Protein AF-A0A520HP51-F1 (afdb_monomer)

Nearest PDB structures (foldseek):
  4txp-assembly3_C  TM=4.879E-01  e=3.376E+00  Homo sapiens

Solvent-accessible surface area (backbone atoms only — not comparable to full-atom values): 11700 Å² total; per-residue (Å²): 136,87,72,90,61,75,50,73,64,55,69,74,71,49,78,86,46,51,41,99,81,26,24,71,55,55,80,93,72,64,74,93,50,68,69,61,53,53,50,51,44,54,58,24,48,78,74,31,39,58,51,26,48,49,52,47,51,49,51,40,68,78,36,57,85,38,78,90,37,44,70,58,47,52,51,46,63,63,48,44,59,59,27,33,60,74,51,73,49,56,70,67,61,50,51,44,54,37,32,44,50,53,31,50,52,44,43,50,50,42,60,76,68,63,67,71,40,86,87,40,52,76,40,79,51,41,53,36,60,83,72,44,75,25,32,32,26,38,53,89,85,26,36,34,32,41,70,66,95,60,92,64,79,56,54,76,50,72,49,78,46,65,78,74,89,76,67,59,38,96,45,59,64,58,46,49,53,52,58,71,68,36,66,80,44,80,46,75,42,39,40,33,52,71,80,79,78,88,123

Structure (mmCIF, N/CA/C/O backbone):
data_AF-A0A520HP51-F1
#
_entry.id   AF-A0A520HP51-F1
#
loop_
_atom_site.group_PDB
_atom_site.id
_atom_site.type_symbol
_atom_site.label_atom_id
_atom_site.label_alt_id
_atom_site.label_comp_id
_atom_site.label_asym_id
_atom_site.label_entity_id
_atom_site.label_seq_id
_atom_site.pdbx_PDB_ins_code
_atom_site.Cartn_x
_atom_site.Cartn_y
_atom_site.Cartn_z
_atom_site.occupancy
_atom_site.B_iso_or_equiv
_atom_site.auth_seq_id
_atom_site.auth_comp_id
_atom_site.auth_asym_id
_atom_site.auth_atom_id
_atom_site.pdbx_PDB_model_num
ATOM 1 N N . ALA A 1 1 ? -12.422 -3.260 -5.484 1.00 23.92 1 ALA A N 1
ATOM 2 C CA . ALA A 1 1 ? -11.404 -3.235 -6.555 1.00 23.92 1 ALA A CA 1
ATOM 3 C C . ALA A 1 1 ? -10.258 -2.311 -6.143 1.00 23.92 1 ALA A C 1
ATOM 5 O O . ALA A 1 1 ? -10.281 -1.126 -6.456 1.00 23.92 1 ALA A O 1
ATOM 6 N N . VAL A 1 2 ? -9.286 -2.825 -5.384 1.00 20.34 2 VAL A N 1
ATOM 7 C CA . VAL A 1 2 ? -8.068 -2.075 -5.042 1.00 20.34 2 VAL A CA 1
ATOM 8 C C . VAL A 1 2 ? -7.055 -2.378 -6.135 1.00 20.34 2 VAL A C 1
ATOM 10 O O . VAL A 1 2 ? -6.401 -3.412 -6.147 1.00 20.34 2 VAL A O 1
ATOM 13 N N . SER A 1 3 ? -7.020 -1.511 -7.139 1.00 23.67 3 SER A N 1
ATOM 14 C CA . SER A 1 3 ? -5.991 -1.547 -8.166 1.00 23.67 3 SER A CA 1
ATOM 15 C C . SER A 1 3 ? -4.737 -0.937 -7.550 1.00 23.67 3 SER A C 1
ATOM 17 O O . SER A 1 3 ? -4.740 0.256 -7.242 1.00 23.67 3 SER A O 1
ATOM 19 N N . CYS A 1 4 ? -3.675 -1.729 -7.384 1.00 25.75 4 CYS A N 1
ATOM 20 C CA . CYS A 1 4 ? -2.329 -1.230 -7.104 1.00 25.75 4 CYS A CA 1
ATOM 21 C C . CYS A 1 4 ? -1.783 -0.518 -8.357 1.00 25.75 4 CYS A C 1
ATOM 23 O O . CYS A 1 4 ? -0.815 -0.921 -8.992 1.00 25.75 4 CYS A O 1
ATOM 25 N N . LYS A 1 5 ? -2.470 0.551 -8.765 1.00 29.39 5 LYS A N 1
ATOM 26 C CA . LYS A 1 5 ? -1.980 1.548 -9.701 1.00 29.39 5 LYS A CA 1
ATOM 27 C C . LYS A 1 5 ? -1.163 2.516 -8.869 1.00 29.39 5 LYS A C 1
ATOM 29 O O . LYS A 1 5 ? -1.687 3.526 -8.401 1.00 29.39 5 LYS A O 1
ATOM 34 N N . LYS A 1 6 ? 0.143 2.267 -8.764 1.00 39.00 6 LYS A N 1
ATOM 35 C CA . LYS A 1 6 ? 1.070 3.403 -8.801 1.00 39.00 6 LYS A CA 1
ATOM 36 C C . LYS A 1 6 ? 0.638 4.191 -10.040 1.00 39.00 6 LYS A C 1
ATOM 38 O O . LYS A 1 6 ? 0.596 3.625 -11.133 1.00 39.00 6 LYS A O 1
ATOM 43 N N . SER A 1 7 ? 0.083 5.386 -9.841 1.00 41.66 7 SER A N 1
ATOM 44 C CA . SER A 1 7 ? -0.637 6.114 -10.888 1.00 41.66 7 SER A CA 1
ATOM 45 C C . SER A 1 7 ? 0.228 6.134 -12.146 1.00 41.66 7 SER A C 1
ATOM 47 O O . SER A 1 7 ? 1.398 6.485 -12.063 1.00 41.66 7 SER A O 1
ATOM 49 N N . ARG A 1 8 ? -0.311 5.759 -13.314 1.00 47.72 8 ARG A N 1
ATOM 50 C CA . ARG A 1 8 ? 0.432 5.747 -14.594 1.00 47.72 8 ARG A CA 1
ATOM 51 C C . ARG A 1 8 ? 1.182 7.069 -14.843 1.00 47.72 8 ARG A C 1
ATOM 53 O O . ARG A 1 8 ? 2.219 7.072 -15.488 1.00 47.72 8 ARG A O 1
ATOM 60 N N . ARG A 1 9 ? 0.682 8.178 -14.278 1.00 44.78 9 ARG A N 1
ATOM 61 C CA . ARG A 1 9 ? 1.337 9.496 -14.266 1.00 44.78 9 ARG A CA 1
ATOM 62 C C . ARG A 1 9 ? 2.649 9.540 -13.478 1.00 44.78 9 ARG A C 1
ATOM 64 O O . ARG A 1 9 ? 3.575 10.205 -13.915 1.00 44.78 9 ARG A O 1
ATOM 71 N N . ASP A 1 10 ? 2.754 8.839 -12.357 1.00 53.84 10 ASP A N 1
ATOM 72 C CA . ASP A 1 10 ? 3.952 8.868 -11.512 1.00 53.84 10 ASP A CA 1
ATOM 73 C C . ASP A 1 10 ? 5.099 8.069 -12.145 1.00 53.84 10 ASP A C 1
ATOM 75 O O . ASP A 1 10 ? 6.248 8.473 -12.034 1.00 53.84 10 ASP A O 1
ATOM 79 N N . PHE A 1 11 ? 4.804 7.003 -12.900 1.00 57.91 11 PHE A N 1
ATOM 80 C CA . PHE A 1 11 ? 5.809 6.307 -13.722 1.00 57.91 11 PHE A CA 1
ATOM 81 C C . PHE A 1 11 ? 6.334 7.176 -14.880 1.00 57.91 11 PHE A C 1
ATOM 83 O O . PHE A 1 11 ? 7.508 7.105 -15.239 1.00 57.91 11 PHE A O 1
ATOM 90 N N . ILE A 1 12 ? 5.470 8.018 -15.455 1.00 60.84 12 ILE A N 1
ATOM 91 C CA . ILE A 1 12 ? 5.825 8.900 -16.576 1.00 60.84 12 ILE A CA 1
ATOM 92 C C . ILE A 1 12 ? 6.662 10.100 -16.111 1.00 60.84 12 ILE A C 1
ATOM 94 O O . ILE A 1 12 ? 7.536 10.537 -16.849 1.00 60.84 12 ILE A O 1
ATOM 98 N N . CYS A 1 13 ? 6.410 10.630 -14.911 1.00 61.19 13 CYS A N 1
ATOM 99 C CA . CYS A 1 13 ? 7.046 11.863 -14.430 1.00 61.19 13 CYS A CA 1
ATOM 100 C C . CYS A 1 13 ? 8.179 11.651 -13.411 1.00 61.19 13 CYS A C 1
ATOM 102 O O . CYS A 1 13 ? 8.823 12.625 -13.040 1.00 61.19 13 CYS A O 1
ATOM 104 N N . ASN A 1 14 ? 8.401 10.432 -12.909 1.00 72.12 14 ASN A N 1
ATOM 105 C CA . ASN A 1 14 ? 9.493 10.148 -11.974 1.00 72.12 14 ASN A CA 1
ATOM 106 C C . ASN A 1 14 ? 10.757 9.744 -12.731 1.00 72.12 14 ASN A C 1
ATOM 108 O O . ASN A 1 14 ? 10.763 8.671 -13.330 1.00 72.12 14 ASN A O 1
ATOM 112 N N . ASP A 1 15 ? 11.814 10.548 -12.673 1.00 78.62 15 ASP A N 1
ATOM 113 C CA . ASP A 1 15 ? 13.093 10.228 -13.320 1.00 78.62 15 ASP A CA 1
ATOM 114 C C . ASP A 1 15 ? 14.029 9.389 -12.433 1.00 78.62 15 ASP A C 1
ATOM 116 O O . ASP A 1 15 ? 14.999 8.815 -12.918 1.00 78.62 15 ASP A O 1
ATOM 120 N N . ASP A 1 16 ? 13.679 9.174 -11.165 1.00 83.50 16 ASP A N 1
ATOM 121 C CA . ASP A 1 16 ? 14.426 8.287 -10.271 1.00 83.50 16 ASP A CA 1
ATOM 122 C C . ASP A 1 16 ? 13.916 6.844 -10.400 1.00 83.50 16 ASP A C 1
ATOM 124 O O . ASP A 1 16 ? 13.279 6.296 -9.493 1.00 83.50 16 ASP A O 1
ATOM 128 N N . LEU A 1 17 ? 14.122 6.258 -11.582 1.00 86.19 17 LEU A N 1
ATOM 129 C CA . LEU A 1 17 ? 13.722 4.882 -11.913 1.00 86.19 17 LEU A CA 1
ATOM 130 C C . LEU A 1 17 ? 14.904 3.931 -12.091 1.00 86.19 17 LEU A C 1
ATOM 132 O O . LEU A 1 17 ? 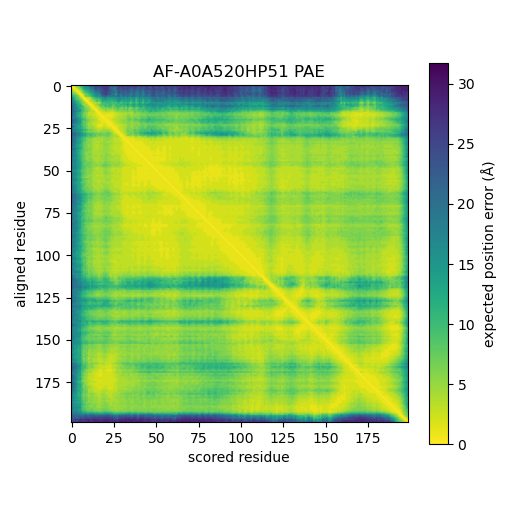14.707 2.720 -11.996 1.00 86.19 17 LEU A O 1
ATOM 136 N N . LEU A 1 18 ? 16.109 4.460 -12.311 1.00 89.44 18 LEU A N 1
ATOM 137 C CA . LEU A 1 18 ? 17.338 3.685 -12.458 1.00 89.44 18 LEU A CA 1
ATOM 138 C C . LEU A 1 18 ? 18.322 4.006 -11.328 1.00 89.44 18 LEU A C 1
ATOM 140 O O . LEU A 1 18 ? 18.399 5.142 -10.866 1.00 89.44 18 LEU A O 1
ATOM 144 N N . ASN A 1 19 ? 19.053 2.994 -10.874 1.00 88.75 19 ASN A N 1
ATOM 145 C CA . ASN A 1 19 ? 20.160 3.131 -9.938 1.00 88.75 19 ASN A CA 1
ATOM 146 C C . ASN A 1 19 ? 21.455 3.521 -10.674 1.00 88.75 19 ASN A C 1
ATOM 148 O O . ASN A 1 19 ? 21.499 3.576 -11.903 1.00 88.75 19 ASN A O 1
ATOM 152 N N . GLU A 1 20 ? 22.534 3.747 -9.924 1.00 87.44 20 GLU A N 1
ATOM 153 C CA . GLU A 1 20 ? 23.837 4.156 -10.475 1.00 87.44 20 GLU A CA 1
ATOM 154 C C . GLU A 1 20 ? 24.434 3.152 -11.477 1.00 87.44 20 GLU A C 1
ATOM 156 O O . GLU A 1 20 ? 25.218 3.530 -12.342 1.00 87.44 20 GLU A O 1
ATOM 161 N N . SER A 1 21 ? 24.054 1.873 -11.392 1.00 88.81 21 SER A N 1
ATOM 162 C CA . SER A 1 21 ? 24.475 0.822 -12.331 1.00 88.81 21 SER A CA 1
ATOM 163 C C . SER A 1 21 ? 23.561 0.708 -13.562 1.00 88.81 21 SER A C 1
ATOM 165 O O . SER A 1 21 ? 23.706 -0.225 -14.349 1.00 88.81 21 SER A O 1
ATOM 167 N N . GLY A 1 22 ? 22.589 1.612 -13.718 1.00 88.44 22 GLY A N 1
ATOM 168 C CA . GLY A 1 22 ? 21.598 1.592 -14.794 1.00 88.44 22 GLY A CA 1
ATOM 169 C C . GLY A 1 22 ? 20.492 0.548 -14.611 1.00 88.44 22 GLY A C 1
ATOM 170 O O . GLY A 1 22 ? 19.672 0.374 -15.506 1.00 88.44 22 GLY A O 1
ATOM 171 N N . GLY A 1 23 ? 20.440 -0.166 -13.485 1.00 89.88 23 GLY A N 1
ATOM 172 C CA . GLY A 1 23 ? 19.377 -1.134 -13.194 1.00 89.88 23 GLY A CA 1
ATOM 173 C C . GLY A 1 23 ? 18.140 -0.476 -12.573 1.00 89.88 23 GLY A C 1
ATOM 174 O O . GLY A 1 23 ? 18.269 0.588 -11.971 1.00 89.88 23 GLY A O 1
ATOM 175 N N . PRO A 1 24 ? 16.940 -1.078 -12.655 1.00 88.69 24 PRO A N 1
ATOM 176 C CA . PRO A 1 24 ? 15.744 -0.521 -12.025 1.00 88.69 24 PRO A CA 1
ATOM 177 C C . PRO A 1 24 ? 15.894 -0.363 -10.504 1.00 88.69 24 PRO A C 1
ATOM 179 O O . PRO A 1 24 ? 16.396 -1.259 -9.820 1.00 88.69 24 PRO A O 1
ATOM 182 N N . VAL A 1 25 ? 15.431 0.763 -9.957 1.00 86.75 25 VAL A N 1
ATOM 183 C CA . VAL A 1 25 ? 15.448 1.016 -8.507 1.00 86.75 25 VAL A CA 1
ATOM 184 C C . VAL A 1 25 ? 14.517 0.043 -7.788 1.00 86.75 25 VAL A C 1
ATOM 186 O O . VAL A 1 25 ? 13.343 -0.102 -8.139 1.00 86.75 25 VAL A O 1
ATOM 189 N N . ASN A 1 26 ? 15.019 -0.587 -6.725 1.00 81.06 26 ASN A N 1
ATOM 190 C CA . ASN A 1 26 ? 14.183 -1.372 -5.830 1.00 81.06 26 ASN A CA 1
ATOM 191 C C . ASN A 1 26 ? 13.392 -0.431 -4.911 1.00 81.06 26 ASN A C 1
ATOM 193 O O . ASN A 1 2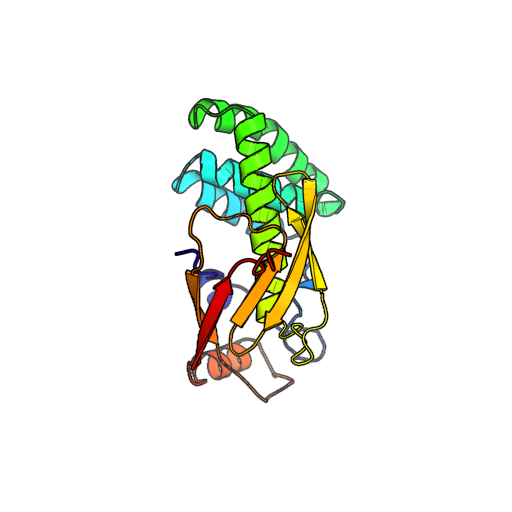6 ? 13.958 0.466 -4.292 1.00 81.06 26 ASN A O 1
ATOM 197 N N . PHE A 1 27 ? 12.087 -0.658 -4.766 1.00 76.25 27 PHE A N 1
ATOM 198 C CA . PHE A 1 27 ? 11.237 0.156 -3.893 1.00 76.25 27 PHE A CA 1
ATOM 199 C C . PHE A 1 27 ? 11.698 0.146 -2.420 1.00 76.25 27 PHE A C 1
ATOM 201 O O . PHE A 1 27 ? 11.447 1.104 -1.704 1.00 76.25 27 PHE A O 1
ATOM 208 N N . LYS A 1 28 ? 12.417 -0.891 -1.964 1.00 73.12 28 LYS A N 1
ATOM 209 C CA . LYS A 1 28 ? 13.007 -0.937 -0.611 1.00 73.12 28 LYS A CA 1
ATOM 210 C C . LYS A 1 28 ? 14.165 0.049 -0.419 1.00 73.12 28 LYS A C 1
ATOM 212 O O . LYS A 1 28 ? 14.595 0.266 0.706 1.00 73.12 28 LYS A O 1
ATOM 217 N N . GLN A 1 29 ? 14.693 0.606 -1.507 1.00 70.50 29 GLN A N 1
ATOM 218 C CA . GLN A 1 29 ? 15.823 1.536 -1.515 1.00 70.50 29 GLN A CA 1
ATOM 219 C C . GLN A 1 29 ? 15.379 2.993 -1.711 1.00 70.50 29 GLN A C 1
ATOM 221 O O . GLN A 1 29 ? 16.223 3.873 -1.849 1.00 70.50 29 GLN A O 1
ATOM 226 N N . THR A 1 30 ? 14.072 3.272 -1.766 1.00 74.81 30 THR A N 1
ATOM 227 C CA . THR A 1 30 ? 13.585 4.639 -1.976 1.00 74.81 30 THR A CA 1
ATOM 228 C C . THR A 1 30 ? 13.593 5.437 -0.680 1.00 74.81 30 THR A C 1
ATOM 230 O O . THR A 1 30 ? 12.987 5.027 0.307 1.00 74.81 30 THR A O 1
ATOM 233 N N . GLU A 1 31 ? 14.227 6.605 -0.710 1.00 83.25 31 GLU A N 1
ATOM 234 C CA . GLU A 1 31 ? 14.218 7.561 0.398 1.00 83.25 31 GLU A CA 1
ATOM 235 C C . GLU A 1 31 ? 12.932 8.400 0.440 1.00 83.25 31 GLU A C 1
ATOM 237 O O . GLU A 1 31 ? 12.213 8.527 -0.559 1.00 83.25 31 GLU A O 1
ATOM 242 N N . PHE A 1 32 ? 12.671 9.033 1.589 1.00 89.19 32 PHE A N 1
ATOM 243 C CA . PHE A 1 32 ? 11.607 10.022 1.713 1.00 89.19 32 PHE A CA 1
ATOM 244 C C . PHE A 1 32 ? 11.817 11.201 0.752 1.00 89.19 32 PHE A C 1
ATOM 246 O O . PHE A 1 32 ? 12.870 11.842 0.733 1.00 89.19 32 PHE A O 1
ATOM 253 N N . LYS A 1 33 ? 10.764 11.538 -0.001 1.00 89.88 33 LYS A N 1
ATOM 254 C CA . LYS A 1 33 ? 10.709 12.722 -0.866 1.00 89.88 33 LYS A CA 1
ATOM 255 C C . LYS A 1 33 ? 9.521 13.584 -0.476 1.00 89.88 33 LYS A C 1
ATOM 257 O O . LYS A 1 33 ? 8.367 13.171 -0.627 1.00 89.88 33 LYS A O 1
ATOM 262 N N . LEU A 1 34 ? 9.815 14.793 0.002 1.00 92.12 34 LEU A N 1
ATOM 263 C CA . LEU A 1 34 ? 8.803 15.731 0.483 1.00 92.12 34 LEU A CA 1
ATOM 264 C C . LEU A 1 34 ? 7.775 16.061 -0.604 1.00 92.12 34 LEU A C 1
ATOM 266 O O . LEU A 1 34 ? 6.584 15.915 -0.363 1.00 92.12 34 LEU A O 1
ATOM 270 N N . GLU A 1 35 ? 8.231 16.417 -1.807 1.00 91.19 35 GLU A N 1
ATOM 271 C CA . GLU A 1 35 ? 7.354 16.813 -2.917 1.00 91.19 35 GLU A CA 1
ATOM 272 C C . GLU A 1 35 ? 6.361 15.704 -3.302 1.00 91.19 35 GLU A C 1
ATOM 274 O O . GLU A 1 35 ? 5.164 15.954 -3.458 1.00 91.19 35 GLU A O 1
ATOM 279 N N . LEU A 1 36 ? 6.833 14.454 -3.398 1.00 88.44 36 LEU A N 1
ATOM 280 C CA . LEU A 1 36 ? 5.964 13.314 -3.701 1.00 88.44 36 LEU A CA 1
ATOM 281 C C . LEU A 1 36 ? 4.940 13.082 -2.588 1.00 88.44 36 LEU A C 1
ATOM 283 O O . LEU A 1 36 ? 3.771 12.828 -2.876 1.00 88.44 36 LEU A O 1
ATOM 287 N N . SER A 1 37 ? 5.363 13.215 -1.331 1.00 92.75 37 SER A N 1
ATOM 288 C CA . SER A 1 37 ? 4.501 13.014 -0.164 1.00 92.75 37 SER A CA 1
ATOM 289 C C . SER A 1 37 ? 3.439 14.114 -0.038 1.00 92.75 37 SER A C 1
ATOM 291 O O . SER A 1 37 ? 2.269 13.827 0.217 1.00 92.75 37 SER A O 1
ATOM 293 N N . GLU A 1 38 ? 3.812 15.373 -0.281 1.00 94.50 38 GLU A N 1
ATOM 294 C CA . GLU A 1 38 ? 2.890 16.514 -0.336 1.00 94.50 38 GLU A CA 1
ATOM 295 C C . GLU A 1 38 ? 1.871 16.345 -1.462 1.00 94.50 38 GLU A C 1
ATOM 297 O O . GLU A 1 38 ? 0.666 16.496 -1.243 1.00 94.50 38 GLU A O 1
ATOM 302 N N . ARG A 1 39 ? 2.329 15.950 -2.655 1.00 92.50 39 ARG A N 1
ATOM 303 C CA . ARG A 1 39 ? 1.449 15.675 -3.792 1.00 92.50 39 ARG A CA 1
ATOM 304 C C . ARG A 1 39 ? 0.492 14.519 -3.505 1.00 92.50 39 ARG A C 1
ATOM 306 O O . ARG A 1 39 ? -0.691 14.620 -3.835 1.00 92.50 39 ARG A O 1
ATOM 313 N N . GLN A 1 40 ? 0.973 13.438 -2.892 1.00 93.06 40 GLN A N 1
ATOM 314 C CA . GLN A 1 40 ? 0.149 12.283 -2.533 1.00 93.06 40 GLN A CA 1
ATOM 315 C C . GLN A 1 40 ? -0.964 12.677 -1.552 1.00 93.06 40 GLN A C 1
ATOM 317 O O . GLN A 1 40 ? -2.120 12.300 -1.754 1.00 93.06 40 GLN A O 1
ATOM 322 N N . ILE A 1 41 ? -0.640 13.485 -0.541 1.00 96.25 41 ILE A N 1
ATOM 323 C CA . ILE A 1 41 ? -1.609 14.009 0.428 1.00 96.25 41 ILE A CA 1
ATOM 324 C C . ILE A 1 41 ? -2.599 14.976 -0.224 1.00 96.25 41 ILE A C 1
ATOM 326 O O . ILE A 1 41 ? -3.804 14.822 -0.031 1.00 96.25 41 ILE A O 1
ATOM 330 N N . GLY A 1 42 ? -2.139 15.897 -1.076 1.00 95.19 42 GLY A N 1
ATOM 331 C CA . GLY A 1 42 ? -3.032 16.786 -1.825 1.00 95.19 42 GLY A CA 1
ATOM 332 C C . GLY A 1 42 ? -4.018 16.008 -2.705 1.00 95.19 42 GLY A C 1
ATOM 333 O O . GLY A 1 42 ? -5.217 16.282 -2.707 1.00 95.19 42 GLY A O 1
ATOM 334 N N . MET A 1 43 ? -3.549 14.962 -3.393 1.00 94.50 43 MET A N 1
ATOM 335 C CA . MET A 1 43 ? -4.421 14.063 -4.156 1.00 94.50 43 MET A CA 1
ATOM 336 C C . MET A 1 43 ? -5.407 13.295 -3.267 1.00 94.50 43 MET A C 1
ATOM 338 O O . MET A 1 43 ? -6.537 13.055 -3.691 1.00 94.50 43 MET A O 1
ATOM 342 N N . ALA A 1 44 ? -5.012 12.897 -2.058 1.00 95.88 44 ALA A N 1
ATOM 343 C CA . ALA A 1 44 ? -5.898 12.230 -1.110 1.00 95.88 44 ALA A CA 1
ATOM 344 C C . ALA A 1 44 ? -7.015 13.169 -0.622 1.00 95.88 44 ALA A C 1
ATOM 346 O O . ALA A 1 44 ? -8.186 12.792 -0.652 1.00 95.88 44 ALA A O 1
ATOM 347 N N . GLU A 1 45 ? -6.673 14.411 -0.278 1.00 95.56 45 GLU A N 1
ATOM 348 C CA . GLU A 1 45 ? -7.620 15.431 0.190 1.00 95.56 45 GLU A CA 1
ATOM 349 C C . GLU A 1 45 ? -8.695 15.763 -0.839 1.00 95.56 45 GLU A C 1
ATOM 351 O O . GLU A 1 45 ? -9.862 15.898 -0.482 1.00 95.56 45 GLU A O 1
ATOM 356 N N . THR A 1 46 ? -8.330 15.827 -2.123 1.00 95.94 46 THR A N 1
ATOM 357 C CA . THR A 1 46 ? -9.313 16.043 -3.201 1.00 95.94 46 THR A CA 1
ATOM 358 C C . THR A 1 46 ? -10.326 14.911 -3.352 1.00 95.94 46 THR A C 1
ATOM 360 O O . THR A 1 46 ? -11.360 15.108 -3.984 1.00 95.94 46 THR A O 1
ATOM 363 N N . LYS A 1 47 ? -10.044 13.724 -2.799 1.00 95.50 47 LYS A N 1
ATOM 364 C CA . LYS A 1 47 ? -10.956 12.577 -2.848 1.00 95.50 47 LYS A CA 1
ATOM 365 C C . LYS A 1 47 ? -11.838 12.517 -1.609 1.00 95.50 47 LYS A C 1
ATOM 367 O O . LYS A 1 47 ? -13.046 12.374 -1.747 1.00 95.50 47 LYS A O 1
ATOM 372 N N . SER A 1 48 ? -11.242 12.593 -0.419 1.00 97.25 48 SER A N 1
ATOM 373 C CA . SER A 1 48 ? -11.961 12.725 0.853 1.00 97.25 48 SER A CA 1
ATOM 374 C C . SER A 1 48 ? -11.002 12.950 2.024 1.00 97.25 48 SER A C 1
ATOM 376 O O . SER A 1 48 ? -9.843 12.528 1.997 1.00 97.25 48 SER A O 1
ATOM 378 N N . ALA A 1 49 ? -11.515 13.535 3.110 1.00 97.44 49 ALA A N 1
ATOM 379 C CA . ALA A 1 49 ? -10.791 13.629 4.379 1.00 97.44 49 ALA A CA 1
ATOM 380 C C . ALA A 1 49 ? -10.427 12.241 4.947 1.00 97.44 49 ALA A C 1
ATOM 382 O O . ALA A 1 49 ? -9.343 12.063 5.497 1.00 97.44 49 ALA A O 1
ATOM 383 N N . TYR A 1 50 ? -11.291 11.241 4.748 1.00 97.62 50 TYR A N 1
ATOM 384 C CA . TYR A 1 50 ? -11.041 9.865 5.182 1.00 97.62 50 TYR A CA 1
ATOM 385 C C . TYR A 1 50 ? -9.859 9.217 4.442 1.00 97.62 50 TYR A C 1
ATOM 387 O O . TYR A 1 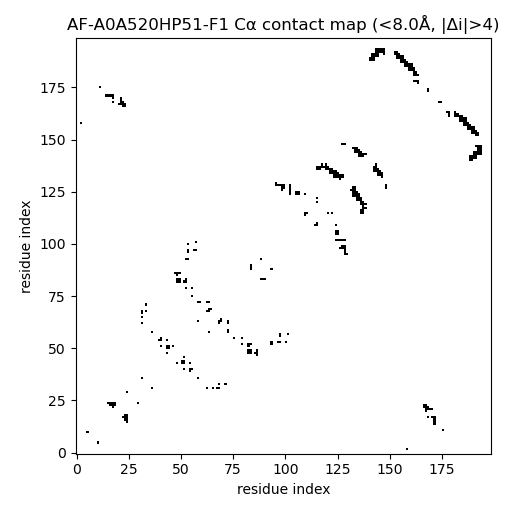50 ? -8.984 8.621 5.063 1.00 97.62 50 TYR A O 1
ATOM 395 N N . ILE A 1 51 ? -9.763 9.392 3.119 1.00 96.69 51 ILE A N 1
ATOM 396 C CA . ILE A 1 51 ? -8.609 8.897 2.352 1.00 96.69 51 ILE A CA 1
ATOM 397 C C . ILE A 1 51 ? -7.336 9.650 2.764 1.00 96.69 51 ILE A C 1
ATOM 399 O O . ILE A 1 51 ? -6.283 9.029 2.902 1.00 96.69 51 ILE A O 1
ATOM 403 N N . ALA A 1 52 ? -7.420 10.963 3.013 1.00 97.56 52 ALA A N 1
ATOM 404 C CA . ALA A 1 52 ? -6.289 11.740 3.521 1.00 97.56 52 ALA A CA 1
ATOM 405 C C . ALA A 1 52 ? -5.781 11.223 4.878 1.00 97.56 52 ALA A C 1
ATOM 407 O O . ALA A 1 52 ? -4.568 11.139 5.066 1.00 97.56 52 ALA A O 1
ATOM 408 N N . LEU A 1 53 ? -6.672 10.800 5.784 1.00 97.69 53 LEU A N 1
ATOM 409 C CA . LEU A 1 53 ? -6.302 10.162 7.054 1.00 97.69 53 LEU A CA 1
ATOM 410 C C . LEU A 1 53 ? -5.505 8.874 6.845 1.00 97.69 53 LEU A C 1
ATOM 412 O O . LEU A 1 53 ? -4.417 8.741 7.403 1.00 97.69 53 LEU A O 1
ATOM 416 N N . LEU A 1 54 ? -6.016 7.954 6.024 1.00 97.6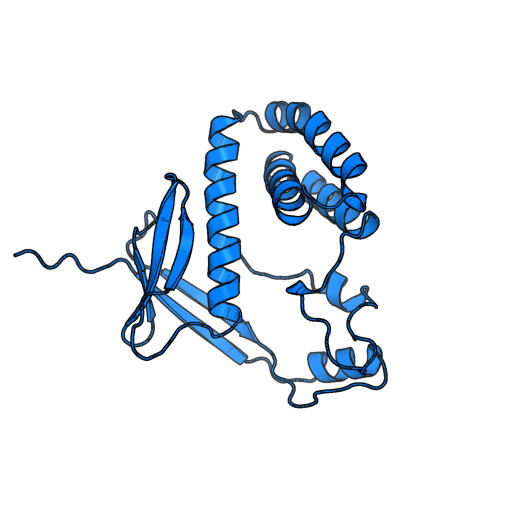2 54 LEU A N 1
ATOM 417 C CA . LEU A 1 54 ? -5.365 6.662 5.786 1.00 97.62 54 LEU A CA 1
ATOM 418 C C . LEU A 1 54 ? -3.993 6.830 5.121 1.00 97.62 54 LEU A C 1
ATOM 420 O O . LEU A 1 54 ? -3.014 6.223 5.549 1.00 97.62 54 LEU A O 1
ATOM 424 N N . ILE A 1 55 ? -3.890 7.710 4.122 1.00 96.94 55 ILE A N 1
ATOM 425 C CA . ILE A 1 55 ? -2.615 8.011 3.456 1.00 96.94 55 ILE A CA 1
ATOM 426 C C . ILE A 1 55 ? -1.646 8.723 4.408 1.00 96.94 55 ILE A C 1
ATOM 428 O O . ILE A 1 55 ? -0.462 8.398 4.431 1.00 96.94 55 ILE A O 1
ATOM 432 N N . SER A 1 56 ? -2.135 9.656 5.228 1.00 97.19 56 SER A N 1
ATOM 433 C CA . SER A 1 56 ? -1.334 10.317 6.263 1.00 97.19 56 SER A CA 1
ATOM 434 C C . SER A 1 56 ? -0.749 9.310 7.252 1.00 97.19 56 SER A C 1
ATOM 436 O O . SER A 1 56 ? 0.442 9.376 7.551 1.00 97.19 56 SER A O 1
ATOM 438 N N . ARG A 1 57 ? -1.555 8.358 7.738 1.00 96.56 57 ARG A N 1
ATOM 439 C CA . ARG A 1 57 ? -1.094 7.272 8.614 1.00 96.56 57 ARG A CA 1
ATOM 440 C C . ARG A 1 57 ? -0.048 6.399 7.928 1.00 96.56 57 ARG A C 1
ATOM 442 O O . ARG A 1 57 ? 0.989 6.140 8.528 1.00 96.56 57 ARG A O 1
ATOM 449 N N . HIS A 1 58 ? -0.264 6.044 6.663 1.00 95.75 58 HIS A N 1
ATOM 450 C CA . HIS A 1 58 ? 0.691 5.234 5.912 1.00 95.75 58 HIS A CA 1
ATOM 451 C C . HIS A 1 58 ? 2.045 5.934 5.736 1.00 95.75 58 HIS A C 1
ATOM 453 O O . HIS A 1 58 ? 3.086 5.337 5.983 1.00 95.75 58 HIS A O 1
ATOM 459 N N . ILE A 1 59 ? 2.055 7.231 5.410 1.00 94.62 59 ILE A N 1
ATOM 460 C CA . ILE A 1 59 ? 3.300 8.014 5.333 1.00 94.62 59 ILE A CA 1
ATOM 461 C C . ILE A 1 59 ? 4.010 8.047 6.692 1.00 94.62 59 ILE A C 1
ATOM 463 O O . ILE A 1 59 ? 5.232 7.924 6.751 1.00 94.62 59 ILE A O 1
ATOM 467 N N . GLN A 1 60 ? 3.262 8.200 7.789 1.00 95.19 60 GLN A N 1
ATOM 468 C CA . GLN A 1 60 ? 3.830 8.165 9.139 1.00 95.19 60 GLN A CA 1
ATOM 469 C C . GLN A 1 60 ? 4.418 6.796 9.491 1.00 95.19 60 GLN A C 1
ATOM 471 O O . GLN A 1 60 ? 5.421 6.751 10.189 1.00 95.19 60 GLN A O 1
ATOM 476 N N . PHE A 1 61 ? 3.823 5.702 9.022 1.00 93.38 61 PHE A N 1
ATOM 477 C CA . PHE A 1 61 ? 4.352 4.355 9.215 1.00 93.38 61 PHE A CA 1
ATOM 478 C C . PHE A 1 61 ? 5.632 4.124 8.405 1.00 93.38 61 PHE A C 1
ATOM 480 O O . PHE A 1 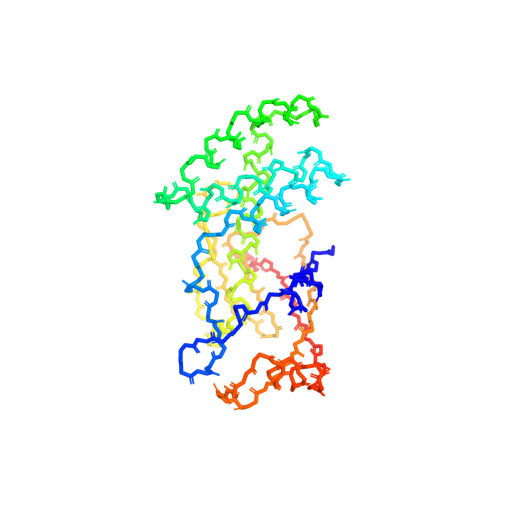61 ? 6.648 3.727 8.966 1.00 93.38 61 PHE A O 1
ATOM 487 N N . VAL A 1 62 ? 5.616 4.442 7.106 1.00 91.38 62 VAL A N 1
ATOM 488 C CA . VAL A 1 62 ? 6.754 4.192 6.205 1.00 91.38 62 VAL A CA 1
ATOM 489 C C . VAL A 1 62 ? 7.942 5.113 6.504 1.00 91.38 62 VAL A C 1
ATOM 491 O O . VAL A 1 62 ? 9.091 4.685 6.428 1.00 91.38 62 VAL A O 1
ATOM 494 N N . HIS A 1 63 ? 7.686 6.380 6.844 1.00 92.81 63 HIS A N 1
ATOM 495 C CA . HIS A 1 63 ? 8.722 7.412 6.975 1.00 92.81 63 HIS A CA 1
ATOM 496 C C . HIS A 1 63 ? 8.832 8.017 8.381 1.00 92.81 63 HIS A C 1
ATOM 498 O O . HIS A 1 63 ? 9.566 8.983 8.570 1.00 92.81 63 HIS A O 1
ATOM 504 N N . GLY A 1 64 ? 8.116 7.495 9.381 1.00 90.25 64 GLY A N 1
ATOM 505 C CA . GLY A 1 64 ? 8.062 8.086 10.728 1.00 90.25 64 GLY A CA 1
ATOM 506 C C . GLY A 1 64 ? 9.412 8.198 11.432 1.00 90.25 64 GLY A C 1
ATOM 507 O O . GLY A 1 64 ? 9.625 9.150 12.183 1.00 90.25 64 GLY A O 1
ATOM 508 N N . GLU A 1 65 ? 10.317 7.265 11.140 1.00 90.75 65 GLU A N 1
ATOM 509 C CA . GLU A 1 65 ? 11.676 7.215 11.689 1.00 90.75 65 GLU A CA 1
ATOM 510 C C . GLU A 1 65 ? 12.707 7.958 10.819 1.00 90.75 65 GLU A C 1
ATOM 512 O O . GLU A 1 65 ? 13.857 8.113 11.228 1.00 90.75 65 GLU A O 1
ATOM 517 N N . ASP A 1 66 ? 12.326 8.448 9.631 1.00 92.00 66 ASP A N 1
ATOM 518 C CA . ASP A 1 66 ? 13.228 9.193 8.748 1.00 92.00 66 ASP A CA 1
ATOM 519 C C . ASP A 1 66 ? 13.407 10.638 9.266 1.00 92.00 66 ASP A C 1
ATOM 521 O O . ASP A 1 66 ? 12.441 11.416 9.299 1.00 92.00 66 ASP A O 1
ATOM 525 N N . PRO A 1 67 ? 14.635 11.065 9.628 1.00 93.00 67 PRO A N 1
ATOM 526 C CA . PRO A 1 67 ? 14.888 12.430 10.080 1.00 93.00 67 PRO A CA 1
ATOM 527 C C . PRO A 1 67 ? 14.458 13.501 9.068 1.00 93.00 67 PRO A C 1
ATOM 529 O O . PRO A 1 67 ? 14.015 14.575 9.481 1.00 93.00 67 PRO A O 1
ATOM 532 N N . LYS A 1 68 ? 14.542 13.216 7.758 1.00 93.88 68 LYS A N 1
ATOM 533 C CA . LYS A 1 68 ? 14.123 14.130 6.682 1.00 93.88 68 LYS A CA 1
ATOM 534 C C . LYS A 1 68 ? 12.601 14.316 6.651 1.00 93.88 68 LYS A C 1
ATOM 536 O O . LYS A 1 68 ? 12.123 15.361 6.214 1.00 93.88 68 LYS A O 1
ATOM 541 N N . ALA A 1 69 ? 11.835 13.337 7.135 1.00 95.00 69 ALA A N 1
ATOM 542 C CA . ALA A 1 69 ? 10.373 13.365 7.146 1.00 95.00 69 ALA A CA 1
ATOM 543 C C . ALA A 1 69 ? 9.776 14.006 8.407 1.00 95.00 69 ALA A C 1
ATOM 545 O O . ALA A 1 69 ? 8.587 14.335 8.421 1.00 95.00 69 ALA A O 1
ATOM 546 N N . LYS A 1 70 ? 10.576 14.219 9.460 1.00 95.62 70 LYS A N 1
ATOM 547 C CA . LYS A 1 70 ? 10.119 14.647 10.795 1.00 95.62 70 LYS A CA 1
ATOM 548 C C . LYS A 1 70 ? 9.175 15.853 10.774 1.00 95.62 70 LYS A C 1
ATOM 550 O O . LYS A 1 70 ? 8.104 15.817 11.388 1.00 95.62 70 LYS A O 1
ATOM 555 N N . ASP A 1 71 ? 9.547 16.913 10.060 1.00 96.62 71 ASP A N 1
ATOM 556 C CA . ASP A 1 71 ? 8.744 18.137 9.985 1.00 96.62 71 ASP A CA 1
ATOM 557 C C . ASP A 1 71 ? 7.428 17.910 9.239 1.00 96.62 71 ASP A C 1
ATOM 559 O O . ASP A 1 71 ? 6.377 18.409 9.650 1.00 96.62 71 ASP A O 1
ATOM 563 N N . PHE A 1 72 ? 7.463 17.119 8.167 1.00 97.38 72 PHE A N 1
ATOM 564 C CA . PHE A 1 72 ? 6.276 16.779 7.393 1.00 97.38 72 PHE A CA 1
ATOM 565 C C . PHE A 1 72 ? 5.317 15.890 8.191 1.00 97.38 72 PHE A C 1
ATOM 567 O O . PHE A 1 72 ? 4.138 16.214 8.321 1.00 97.38 72 PHE A O 1
ATOM 574 N N . VAL A 1 73 ? 5.831 14.840 8.833 1.00 96.88 73 VAL A N 1
ATOM 575 C CA . VAL A 1 73 ? 5.077 13.964 9.741 1.00 96.88 73 VAL A CA 1
ATOM 576 C C . VAL A 1 73 ? 4.436 14.763 10.881 1.00 96.88 73 VAL A C 1
ATOM 578 O O . VAL A 1 73 ? 3.269 14.550 11.213 1.00 96.88 73 VAL A O 1
ATOM 581 N N . SER A 1 74 ? 5.149 15.737 11.451 1.00 96.75 74 SER A N 1
ATOM 582 C CA . SER A 1 74 ? 4.597 16.638 12.472 1.00 96.75 74 SER A CA 1
ATOM 583 C C . SER A 1 74 ? 3.421 17.468 11.942 1.00 96.75 74 SER A C 1
ATOM 585 O O . SER A 1 74 ? 2.406 17.617 12.628 1.00 96.75 74 SER A O 1
ATOM 587 N N . LYS A 1 75 ? 3.504 17.972 10.702 1.00 96.75 75 LYS A N 1
ATOM 588 C CA . LYS A 1 75 ? 2.386 18.671 10.044 1.00 96.75 75 LYS A CA 1
ATOM 589 C C . LYS A 1 75 ? 1.192 17.738 9.829 1.00 96.75 75 LYS A C 1
ATOM 591 O O . LYS A 1 75 ? 0.072 18.129 10.145 1.00 96.75 75 LYS A O 1
ATOM 596 N N . LEU A 1 76 ? 1.418 16.511 9.360 1.00 97.06 76 LEU A N 1
ATOM 597 C CA . LEU A 1 76 ? 0.359 15.516 9.160 1.00 97.06 76 LEU A CA 1
ATOM 598 C C . LEU A 1 76 ? -0.399 15.205 10.459 1.00 97.06 76 LEU A C 1
ATOM 600 O O . LEU A 1 76 ? -1.628 15.262 10.478 1.00 97.06 76 LEU A O 1
ATOM 604 N N . LYS A 1 77 ? 0.322 14.985 11.566 1.00 95.44 77 LYS A N 1
ATOM 605 C CA . LYS A 1 77 ? -0.271 14.752 12.897 1.00 95.44 77 LYS A CA 1
ATOM 606 C C . LYS A 1 77 ? -1.145 15.915 13.373 1.00 95.44 77 LYS A C 1
ATOM 608 O O . LYS A 1 77 ? -2.162 15.701 14.024 1.00 95.44 77 LYS A O 1
ATOM 613 N N . LYS A 1 78 ? -0.778 17.160 13.046 1.00 95.88 78 LYS A N 1
ATOM 614 C CA . LYS A 1 78 ? -1.589 18.341 13.391 1.00 95.88 78 LYS A CA 1
ATOM 615 C C . LYS A 1 78 ? -2.897 18.392 12.598 1.00 95.88 78 LYS A C 1
ATOM 617 O O . LYS A 1 78 ? -3.927 18.725 13.175 1.00 95.88 78 LYS A O 1
ATOM 622 N N . ARG A 1 79 ? -2.852 18.040 11.310 1.00 96.19 79 ARG A N 1
ATOM 623 C CA . ARG A 1 79 ? -4.011 18.056 10.397 1.00 96.19 79 ARG A CA 1
ATOM 624 C C . ARG A 1 79 ? -4.982 16.901 10.625 1.00 96.19 79 ARG A C 1
ATOM 626 O O . ARG A 1 79 ? -6.150 17.007 10.272 1.00 96.19 79 ARG A O 1
ATOM 633 N N . GLU A 1 80 ? -4.517 15.826 11.257 1.00 96.25 80 GLU A N 1
ATOM 634 C CA . GLU A 1 80 ? -5.321 14.644 11.575 1.00 96.25 80 GLU A CA 1
ATOM 635 C C . GLU A 1 80 ? -6.638 14.992 12.274 1.00 96.25 80 GLU A C 1
ATOM 637 O O . GLU A 1 80 ? -7.688 14.484 11.896 1.00 96.25 80 GLU A O 1
ATOM 642 N N . ARG A 1 81 ? -6.609 15.921 13.238 1.00 95.75 81 ARG A N 1
ATOM 643 C CA . ARG A 1 81 ? -7.816 16.366 13.949 1.00 95.75 81 ARG A CA 1
ATOM 644 C C . ARG A 1 81 ? -8.858 16.967 13.007 1.00 95.75 81 ARG A C 1
ATOM 646 O O . ARG A 1 81 ? -10.049 16.711 13.173 1.00 95.75 81 ARG A O 1
ATOM 653 N N . ASP A 1 82 ? -8.412 17.768 12.046 1.00 96.81 82 ASP A N 1
ATOM 654 C CA . ASP A 1 82 ? -9.301 18.445 11.106 1.00 96.81 82 ASP A CA 1
ATOM 655 C C . ASP A 1 82 ? -9.941 17.431 10.159 1.00 96.81 82 ASP A C 1
ATOM 657 O O . ASP A 1 82 ? -11.142 17.502 9.900 1.00 96.81 82 ASP A O 1
ATOM 661 N N . TRP A 1 83 ? -9.173 16.434 9.709 1.00 98.19 83 TRP A N 1
ATOM 662 C CA . TRP A 1 83 ? -9.716 15.359 8.887 1.00 98.19 83 TRP A CA 1
ATOM 663 C C . TRP A 1 83 ? -10.655 14.430 9.656 1.00 98.19 83 TRP A C 1
ATOM 665 O O . TRP A 1 83 ? -11.689 14.074 9.104 1.00 98.19 83 TRP A O 1
ATOM 675 N N . LEU A 1 84 ? -10.354 14.080 10.914 1.00 98.12 84 LEU A N 1
ATOM 676 C CA . LEU A 1 84 ? -11.260 13.291 11.764 1.00 98.12 84 LEU A CA 1
ATOM 677 C C . LEU A 1 84 ? -12.619 13.986 11.888 1.00 98.12 84 LEU A C 1
ATOM 679 O O . LEU A 1 84 ? -13.660 13.368 11.685 1.00 98.12 84 LEU A O 1
ATOM 683 N N . LYS A 1 85 ? -12.600 15.301 12.144 1.00 97.62 85 LYS A N 1
ATOM 684 C CA . LYS A 1 85 ? -13.818 16.111 12.221 1.00 97.62 85 LYS A CA 1
ATOM 685 C C . LYS A 1 85 ? -14.555 16.170 10.882 1.00 97.62 85 LYS A C 1
ATOM 687 O O . LYS A 1 85 ? -15.767 16.012 10.865 1.00 97.62 85 LYS A O 1
ATOM 692 N N . ALA A 1 86 ? -13.847 16.413 9.781 1.00 97.44 86 ALA A N 1
ATOM 693 C CA . ALA A 1 86 ? -14.454 16.543 8.455 1.00 97.44 86 ALA A CA 1
ATOM 694 C C . ALA A 1 86 ? -15.012 15.220 7.906 1.00 97.44 86 ALA A C 1
ATOM 696 O O . ALA A 1 86 ? -15.947 15.241 7.113 1.00 97.44 86 ALA A O 1
ATOM 697 N N . ALA A 1 87 ? -14.427 14.088 8.298 1.00 97.44 87 ALA A N 1
ATOM 698 C CA . ALA A 1 87 ? -14.893 12.758 7.925 1.00 97.44 87 ALA A CA 1
ATOM 699 C C . ALA A 1 87 ? -15.943 12.187 8.894 1.00 97.44 87 ALA A C 1
ATOM 701 O O . ALA A 1 87 ? -16.477 11.125 8.606 1.00 97.44 87 ALA A O 1
ATOM 702 N N . GLU A 1 88 ? -16.224 12.868 10.012 1.00 97.94 88 GLU A N 1
ATOM 703 C CA . GLU A 1 88 ? -17.169 12.426 11.050 1.00 97.94 88 GLU A CA 1
ATOM 704 C C . GLU A 1 88 ? -16.856 11.024 11.608 1.00 97.94 88 GLU A C 1
ATOM 706 O O . GLU A 1 88 ? -17.754 10.250 11.923 1.00 97.94 88 GLU A O 1
ATOM 711 N N . VAL A 1 89 ? -15.565 10.708 11.758 1.00 97.75 89 VAL A N 1
ATOM 712 C CA . VAL A 1 89 ? -15.085 9.418 12.281 1.00 97.75 89 VAL A CA 1
ATOM 713 C C . VAL A 1 89 ? -14.276 9.597 13.559 1.00 97.75 89 VAL A C 1
ATOM 715 O O . VAL A 1 89 ? -13.586 10.600 13.770 1.00 97.75 89 VAL A O 1
ATOM 718 N N . SER A 1 90 ? -14.328 8.590 14.420 1.00 97.19 90 SER A N 1
ATOM 719 C CA . SER A 1 90 ? -13.478 8.499 15.597 1.00 97.19 90 SER A CA 1
ATOM 720 C C . SER A 1 90 ? -12.059 8.061 15.230 1.00 97.19 90 SER A C 1
ATOM 722 O O . SER A 1 90 ? -11.801 7.434 14.201 1.00 97.19 90 SER A O 1
ATOM 724 N N . LYS A 1 91 ? -11.112 8.345 16.127 1.00 95.50 91 LYS A N 1
ATOM 725 C CA . LYS A 1 91 ? -9.737 7.858 15.984 1.00 95.50 91 LYS A CA 1
ATOM 726 C C . LYS A 1 91 ? -9.680 6.324 15.944 1.00 95.50 91 LYS A C 1
ATOM 728 O O . LYS A 1 91 ? -8.939 5.774 15.146 1.00 95.50 91 LYS A O 1
ATOM 733 N N . GLN A 1 92 ? -10.482 5.653 16.771 1.00 94.31 92 GLN A N 1
ATOM 734 C CA . GLN A 1 92 ? -10.507 4.191 16.874 1.00 94.31 92 GLN A CA 1
ATOM 735 C C . GLN A 1 92 ? -10.957 3.532 15.565 1.00 94.31 92 GLN A C 1
ATOM 737 O O . GLN A 1 92 ? -10.347 2.562 15.131 1.00 94.31 92 GLN A O 1
ATOM 742 N N . GLU A 1 93 ? -11.975 4.087 14.902 1.00 94.19 93 GLU A N 1
ATOM 743 C CA . GLU A 1 93 ? -12.421 3.598 13.590 1.00 94.19 93 GLU A CA 1
ATOM 744 C C . GLU A 1 93 ? -11.330 3.749 12.525 1.00 94.19 93 GLU A C 1
ATOM 746 O O . GLU A 1 93 ? -11.135 2.858 11.699 1.00 94.19 93 GLU A O 1
ATOM 751 N N . VAL A 1 94 ? -10.593 4.863 12.551 1.00 95.31 94 VAL A N 1
ATOM 752 C CA . VAL A 1 94 ? -9.470 5.091 11.633 1.00 95.31 94 VAL A CA 1
ATOM 753 C C . VAL A 1 94 ? -8.302 4.161 11.934 1.00 95.31 94 VAL A C 1
ATOM 755 O O . VAL A 1 94 ? -7.677 3.683 10.995 1.00 95.31 94 VAL A O 1
ATOM 758 N N . ASP A 1 95 ? -8.010 3.899 13.208 1.00 92.88 95 ASP A N 1
ATOM 759 C CA . ASP A 1 95 ? -6.922 3.009 13.609 1.00 92.88 95 ASP A CA 1
ATOM 760 C C . ASP A 1 95 ? -7.196 1.575 13.095 1.00 92.88 95 ASP A C 1
ATOM 762 O O . ASP A 1 95 ? -6.359 1.026 12.384 1.00 92.88 95 ASP A O 1
ATOM 766 N N . ILE A 1 96 ? -8.408 1.031 13.294 1.00 91.12 96 ILE A N 1
ATOM 767 C CA . ILE A 1 96 ? -8.810 -0.291 12.759 1.00 91.12 96 ILE A CA 1
ATOM 768 C C . ILE A 1 96 ? -8.742 -0.325 11.225 1.00 91.12 96 ILE A C 1
ATOM 770 O O . ILE A 1 96 ? -8.221 -1.266 10.624 1.00 91.12 96 ILE A O 1
ATOM 774 N N . ALA A 1 97 ? -9.273 0.708 10.564 1.00 93.25 97 ALA A N 1
ATOM 775 C CA . ALA A 1 97 ? -9.253 0.777 9.107 1.00 93.25 97 ALA A CA 1
ATOM 776 C C . ALA A 1 97 ? -7.825 0.868 8.554 1.00 93.25 97 ALA A C 1
ATOM 778 O O . ALA A 1 97 ? -7.527 0.292 7.507 1.00 93.25 97 ALA A O 1
ATOM 779 N N . TYR A 1 98 ? -6.941 1.580 9.252 1.00 94.56 98 TYR A N 1
ATOM 780 C CA . TYR A 1 98 ? -5.544 1.689 8.872 1.00 94.56 98 TYR A CA 1
ATOM 781 C C . TYR A 1 98 ? -4.792 0.368 9.062 1.00 94.56 98 TYR A C 1
ATOM 783 O O . TYR A 1 98 ? -4.040 -0.006 8.168 1.00 94.56 98 TYR A O 1
ATOM 791 N N . GLU A 1 99 ? -5.037 -0.376 10.143 1.00 92.00 99 GLU A N 1
ATOM 792 C CA . GLU A 1 99 ? -4.436 -1.704 10.335 1.00 92.00 99 GLU A CA 1
ATOM 793 C C . GLU A 1 99 ? -4.804 -2.665 9.191 1.00 92.00 99 GLU A C 1
ATOM 795 O O . GLU A 1 99 ? -3.955 -3.411 8.702 1.00 92.00 99 GLU A O 1
ATOM 800 N N . LEU A 1 100 ? -6.040 -2.598 8.678 1.00 91.12 100 LEU A N 1
ATOM 801 C CA . LEU A 1 100 ? -6.428 -3.357 7.485 1.00 91.12 100 LEU A CA 1
ATOM 802 C C . LEU A 1 100 ? -5.683 -2.889 6.222 1.00 91.12 100 LEU A C 1
ATOM 804 O O . LEU A 1 100 ? -5.311 -3.717 5.389 1.00 91.12 100 LEU A O 1
ATOM 808 N N . VAL A 1 101 ? -5.466 -1.580 6.054 1.00 92.75 101 VAL A N 1
ATOM 809 C CA . VAL A 1 101 ? -4.688 -1.029 4.928 1.00 92.75 101 VAL A CA 1
ATOM 810 C C . VAL A 1 101 ? -3.228 -1.469 4.997 1.00 92.75 101 VAL A C 1
ATOM 812 O O . VAL A 1 101 ? -2.695 -1.909 3.982 1.00 92.75 101 VAL A O 1
ATOM 815 N N . GLU A 1 102 ? -2.599 -1.387 6.169 1.00 92.25 102 GLU A N 1
ATOM 816 C CA . GLU A 1 102 ? -1.227 -1.849 6.405 1.00 92.25 102 GLU A CA 1
ATOM 817 C C . GLU A 1 102 ? -1.094 -3.350 6.114 1.00 92.25 102 GLU A C 1
ATOM 819 O O . GLU A 1 102 ? -0.197 -3.759 5.376 1.00 92.25 102 GLU A O 1
ATOM 824 N N . PHE A 1 103 ? -2.044 -4.159 6.596 1.00 92.62 103 PHE A N 1
ATOM 825 C CA . PHE A 1 103 ? -2.118 -5.582 6.271 1.00 92.62 103 PHE A CA 1
ATOM 826 C C . PHE A 1 103 ? -2.217 -5.818 4.757 1.00 92.62 103 PHE A C 1
ATOM 828 O O . PHE A 1 103 ? -1.483 -6.637 4.204 1.00 92.62 103 PHE A O 1
ATOM 835 N N . CYS A 1 104 ? -3.094 -5.089 4.059 1.00 91.94 104 CYS A N 1
ATOM 836 C CA . CYS A 1 104 ? -3.251 -5.224 2.609 1.00 91.94 104 CYS A CA 1
ATOM 837 C C . CYS A 1 104 ? -1.987 -4.807 1.841 1.00 91.94 104 CYS A C 1
ATOM 839 O O . CYS A 1 104 ? -1.662 -5.433 0.829 1.00 91.94 104 CYS A O 1
ATOM 841 N N . ASP A 1 105 ? -1.278 -3.776 2.305 1.00 91.75 105 ASP A N 1
ATOM 842 C CA . ASP A 1 105 ? -0.008 -3.332 1.728 1.00 91.75 105 ASP A CA 1
ATOM 843 C C . ASP A 1 105 ? 1.049 -4.441 1.836 1.00 91.75 105 ASP A C 1
ATOM 845 O O . ASP A 1 105 ? 1.540 -4.922 0.809 1.00 91.75 105 ASP A O 1
ATOM 849 N N . ALA A 1 106 ? 1.288 -4.953 3.050 1.00 91.12 106 ALA A N 1
ATOM 850 C CA . ALA A 1 106 ? 2.217 -6.057 3.297 1.00 91.12 106 ALA A CA 1
ATOM 851 C C . ALA A 1 106 ? 1.849 -7.314 2.492 1.00 91.12 106 ALA A C 1
ATOM 853 O O . ALA A 1 106 ? 2.699 -7.908 1.821 1.00 91.12 106 ALA A O 1
ATOM 854 N N . PHE A 1 107 ? 0.567 -7.686 2.488 1.00 91.62 107 PHE A N 1
ATOM 855 C CA . PHE A 1 107 ? 0.078 -8.856 1.766 1.00 91.62 107 PHE A CA 1
ATOM 856 C C . PHE A 1 107 ? 0.313 -8.734 0.254 1.00 91.62 107 PHE A C 1
ATOM 858 O O . PHE A 1 107 ? 0.844 -9.652 -0.378 1.00 91.62 107 PHE A O 1
ATOM 865 N N . SER A 1 108 ? -0.011 -7.578 -0.332 1.00 91.19 108 SER A N 1
ATOM 866 C CA . SER A 1 108 ? 0.178 -7.337 -1.765 1.00 91.19 108 SER A CA 1
ATOM 867 C C . SER A 1 108 ? 1.651 -7.393 -2.184 1.00 91.19 108 SER A C 1
ATOM 869 O O . SER A 1 108 ? 1.963 -7.923 -3.254 1.00 91.19 108 SER A O 1
ATOM 871 N N . LEU A 1 109 ? 2.565 -6.922 -1.327 1.00 89.06 109 LEU A N 1
ATOM 872 C CA . LEU A 1 109 ? 4.004 -6.980 -1.566 1.00 89.06 109 LEU A CA 1
ATOM 873 C C . LEU A 1 109 ? 4.522 -8.418 -1.597 1.00 89.06 109 LEU A C 1
ATOM 875 O O . LEU A 1 109 ? 5.338 -8.736 -2.462 1.00 89.06 109 LEU A O 1
ATOM 8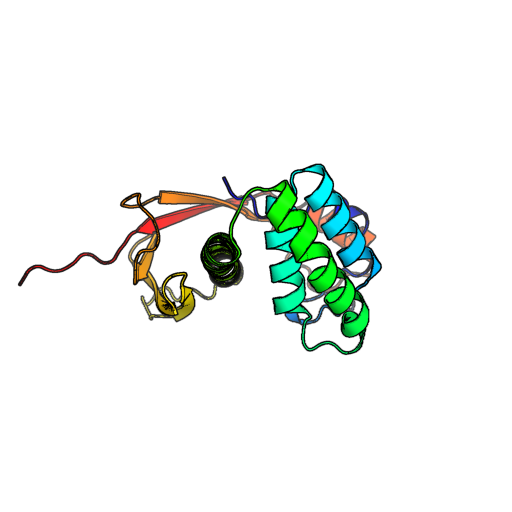79 N N . LEU A 1 110 ? 4.049 -9.286 -0.698 1.00 89.50 110 LEU A N 1
ATOM 880 C CA . LEU A 1 110 ? 4.451 -10.695 -0.673 1.00 89.50 110 LEU A CA 1
ATOM 881 C C . LEU A 1 110 ? 4.015 -11.431 -1.946 1.00 89.50 110 LEU A C 1
ATOM 883 O O . LEU A 1 110 ? 4.808 -12.177 -2.527 1.00 89.50 110 LEU A O 1
ATOM 887 N N . ILE A 1 111 ? 2.789 -11.168 -2.411 1.00 88.44 111 ILE A N 1
ATOM 888 C CA . ILE A 1 111 ? 2.259 -11.722 -3.664 1.00 88.44 111 ILE A CA 1
ATOM 889 C C . ILE A 1 111 ? 3.084 -11.219 -4.853 1.00 88.44 111 ILE A C 1
ATOM 891 O O . ILE A 1 111 ? 3.577 -12.010 -5.655 1.00 88.44 111 ILE A O 1
ATOM 895 N N . CYS A 1 112 ? 3.280 -9.902 -4.957 1.00 85.75 112 CYS A N 1
ATOM 896 C CA . CYS A 1 112 ? 3.938 -9.295 -6.114 1.00 85.75 112 CYS A CA 1
ATOM 897 C C . CYS A 1 112 ? 5.450 -9.566 -6.172 1.00 85.75 112 CYS A C 1
ATOM 899 O O . CYS A 1 112 ? 6.036 -9.476 -7.247 1.00 85.75 112 CYS A O 1
ATOM 901 N N . GLN A 1 113 ? 6.090 -9.906 -5.049 1.00 84.31 113 GLN A N 1
ATOM 902 C CA . GLN A 1 113 ? 7.496 -10.332 -5.012 1.00 84.31 113 GLN A CA 1
ATOM 903 C C . GLN A 1 113 ? 7.681 -11.822 -5.334 1.00 84.31 113 GLN A C 1
ATOM 905 O O . GLN A 1 113 ? 8.819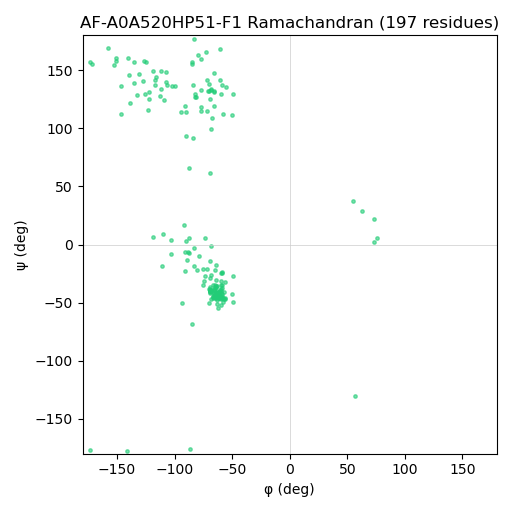 -12.285 -5.372 1.00 84.31 113 GLN A O 1
ATOM 910 N N . GLY A 1 114 ? 6.597 -12.580 -5.543 1.00 79.50 114 GLY A N 1
ATOM 911 C CA . GLY A 1 114 ? 6.674 -14.019 -5.801 1.00 79.50 114 GLY A CA 1
ATOM 912 C C . GLY A 1 114 ? 7.268 -14.806 -4.630 1.00 79.50 114 GLY A C 1
ATOM 913 O O . GLY A 1 114 ? 7.901 -15.833 -4.842 1.00 79.50 114 GLY A O 1
ATOM 914 N N . LEU A 1 115 ? 7.104 -14.314 -3.394 1.00 79.31 115 LEU A N 1
ATOM 915 C CA . LEU A 1 115 ? 7.678 -14.944 -2.198 1.00 79.31 115 LEU A CA 1
ATOM 916 C C . LEU A 1 115 ? 6.874 -16.154 -1.708 1.00 79.31 115 LEU A C 1
ATOM 918 O O . LEU A 1 115 ? 7.336 -16.876 -0.826 1.00 79.31 115 LEU A O 1
ATOM 922 N N . VAL A 1 116 ? 5.685 -16.378 -2.268 1.00 80.56 116 VAL A N 1
ATOM 923 C CA . VAL A 1 116 ? 4.852 -17.545 -1.973 1.00 80.56 116 VAL A CA 1
ATOM 924 C C . VAL A 1 116 ? 5.561 -18.809 -2.458 1.00 80.56 116 VAL A C 1
ATOM 926 O O . VAL A 1 116 ? 5.801 -18.983 -3.650 1.00 80.56 116 VAL A O 1
ATOM 929 N N . GLN A 1 117 ? 5.852 -19.712 -1.524 1.00 76.75 117 GLN A N 1
ATOM 930 C CA . GLN A 1 117 ? 6.484 -20.996 -1.813 1.00 76.75 117 GLN A CA 1
ATOM 931 C C . GLN A 1 117 ? 5.441 -22.028 -2.278 1.00 76.75 117 GLN A C 1
ATOM 933 O O . GLN A 1 117 ? 4.464 -22.247 -1.551 1.00 76.75 117 GLN A O 1
ATOM 938 N N . PRO A 1 118 ? 5.630 -22.689 -3.439 1.00 78.69 118 PRO A N 1
ATOM 939 C CA . PRO A 1 118 ? 4.722 -23.731 -3.928 1.00 78.69 118 PRO A CA 1
ATOM 940 C C . PRO A 1 118 ? 4.569 -24.917 -2.969 1.00 78.69 118 PRO A C 1
ATOM 942 O O . PRO A 1 118 ? 3.550 -25.600 -2.984 1.00 78.69 118 PRO A O 1
ATOM 945 N N . GLU A 1 119 ? 5.557 -25.152 -2.103 1.00 81.44 119 GLU A N 1
ATOM 946 C CA . GLU A 1 119 ? 5.587 -26.254 -1.137 1.00 81.44 119 GLU A CA 1
ATOM 947 C C . GLU A 1 119 ? 4.620 -26.059 0.049 1.00 81.44 119 GLU A C 1
ATOM 949 O O . GLU A 1 119 ? 4.631 -26.849 0.993 1.00 81.44 119 GLU A O 1
ATOM 954 N N . GLY A 1 120 ? 3.793 -25.006 0.035 1.00 83.25 120 GLY A N 1
ATOM 955 C CA . GLY A 1 120 ? 2.773 -24.759 1.058 1.00 83.25 120 GLY A CA 1
ATOM 956 C C . GLY A 1 120 ? 3.346 -24.294 2.399 1.00 83.25 120 GLY A C 1
ATOM 957 O O . GLY A 1 120 ? 2.706 -24.444 3.441 1.00 83.25 120 GLY A O 1
ATOM 958 N N . ARG A 1 121 ? 4.561 -23.730 2.406 1.00 88.06 121 ARG A N 1
ATOM 959 C CA . ARG A 1 121 ? 5.160 -23.183 3.627 1.00 88.06 121 ARG A CA 1
ATOM 960 C C . ARG A 1 121 ? 4.404 -21.933 4.074 1.00 88.06 121 ARG A C 1
ATOM 962 O O . ARG A 1 121 ? 4.180 -21.022 3.281 1.00 88.06 121 ARG A O 1
ATOM 969 N N . LYS A 1 122 ? 4.078 -21.880 5.367 1.00 91.81 122 LYS A N 1
ATOM 970 C CA . LYS A 1 122 ? 3.489 -20.702 6.012 1.00 91.81 122 LYS A CA 1
ATOM 971 C C . LYS A 1 122 ? 4.466 -19.529 6.019 1.00 91.81 122 LYS A C 1
ATOM 973 O O . LYS A 1 122 ? 5.634 -19.685 6.385 1.00 91.81 122 LYS A O 1
ATOM 978 N N . ILE A 1 123 ? 3.964 -18.369 5.618 1.00 92.44 123 ILE A N 1
ATOM 979 C CA . ILE A 1 123 ? 4.666 -17.088 5.598 1.00 92.44 123 ILE A CA 1
ATOM 980 C C . ILE A 1 123 ? 3.822 -16.093 6.385 1.00 92.44 123 ILE A C 1
ATOM 982 O O . ILE A 1 123 ? 2.626 -15.965 6.130 1.00 92.44 123 ILE A O 1
ATOM 986 N N . GLU A 1 124 ? 4.443 -15.388 7.325 1.00 92.69 124 GLU A N 1
ATOM 987 C CA . GLU A 1 124 ? 3.793 -14.299 8.052 1.00 92.69 124 GLU A CA 1
ATOM 988 C C . GLU A 1 124 ? 3.563 -13.102 7.115 1.00 92.69 124 GLU A C 1
ATOM 990 O O . GLU A 1 124 ? 4.469 -12.688 6.390 1.00 92.69 124 GLU A O 1
ATOM 995 N N . ILE A 1 125 ? 2.344 -12.563 7.127 1.00 92.50 125 ILE A N 1
ATOM 996 C CA . ILE A 1 125 ? 1.962 -11.360 6.385 1.00 92.50 125 ILE A CA 1
ATOM 997 C C . ILE A 1 125 ? 2.325 -10.121 7.204 1.00 92.50 125 ILE A C 1
ATOM 999 O O . ILE A 1 125 ? 3.207 -9.350 6.833 1.00 92.50 125 ILE A O 1
ATOM 1003 N N . SER A 1 126 ? 1.611 -9.934 8.311 1.00 90.06 126 SER A N 1
ATOM 1004 C CA . SER A 1 126 ? 1.771 -8.859 9.286 1.00 90.06 126 SER A CA 1
ATOM 1005 C C . SER A 1 126 ? 0.851 -9.140 10.476 1.00 90.06 126 SER A C 1
ATOM 1007 O O . SER A 1 126 ? 0.118 -10.137 10.505 1.00 90.06 126 SER A O 1
ATOM 1009 N N . LYS A 1 127 ? 0.821 -8.217 11.442 1.00 87.62 127 LYS A N 1
ATOM 1010 C CA . LYS A 1 127 ? -0.323 -8.131 12.349 1.00 87.62 127 LYS A CA 1
ATOM 1011 C C . LYS A 1 127 ? -1.542 -7.647 11.566 1.00 87.62 127 LYS A C 1
ATOM 1013 O O . LYS A 1 127 ? -1.421 -6.719 10.767 1.00 87.62 127 LYS A O 1
ATOM 1018 N N . GLY A 1 128 ? -2.676 -8.308 11.751 1.00 82.50 128 GLY A N 1
ATOM 1019 C CA . GLY A 1 128 ? -3.941 -7.906 11.149 1.00 82.50 128 GLY A CA 1
ATOM 1020 C C . GLY A 1 128 ? -4.694 -6.875 11.995 1.00 82.50 128 GLY A C 1
ATOM 1021 O O . GLY A 1 128 ? -4.202 -6.468 13.050 1.00 82.50 128 GLY A O 1
ATOM 1022 N N . PRO A 1 129 ? -5.915 -6.505 11.573 1.00 80.19 129 PRO A N 1
ATOM 1023 C CA . PRO A 1 129 ? -6.743 -5.468 12.210 1.00 80.19 129 PRO A CA 1
ATOM 1024 C C . PRO A 1 129 ? -7.284 -5.826 13.607 1.00 80.19 129 PRO A C 1
ATOM 1026 O O . PRO A 1 129 ? -8.022 -5.061 14.219 1.00 80.19 129 PRO A O 1
ATOM 1029 N N . ASP A 1 130 ? -6.985 -7.027 14.101 1.00 85.69 130 ASP A N 1
ATOM 1030 C CA . ASP A 1 130 ? -7.286 -7.486 15.459 1.00 85.69 130 ASP A CA 1
ATOM 1031 C C . ASP A 1 130 ? -6.011 -7.636 16.316 1.00 85.69 130 ASP A C 1
ATOM 1033 O O . ASP A 1 130 ? -6.046 -8.211 17.409 1.00 85.69 130 ASP A O 1
ATOM 1037 N N . GLY A 1 131 ? -4.869 -7.162 15.806 1.00 83.12 131 GLY A N 1
ATOM 1038 C CA . GLY A 1 131 ? -3.556 -7.246 16.439 1.00 83.12 131 GLY A CA 1
ATOM 1039 C C . GLY A 1 131 ? -2.921 -8.641 16.442 1.00 83.12 131 GLY A C 1
ATOM 1040 O O . GLY A 1 131 ? -1.832 -8.806 17.004 1.00 83.12 131 GLY A O 1
ATOM 1041 N N . ARG A 1 132 ? -3.559 -9.654 15.839 1.00 89.69 132 ARG A N 1
ATOM 1042 C CA . ARG A 1 132 ? -3.022 -11.023 15.750 1.00 89.69 132 ARG A CA 1
ATOM 1043 C C . ARG A 1 132 ? -2.094 -11.162 14.553 1.00 89.69 132 ARG A C 1
ATOM 1045 O O . ARG A 1 132 ? -2.228 -10.423 13.588 1.00 89.69 132 ARG A O 1
ATOM 1052 N N . ALA A 1 133 ? -1.164 -12.113 14.605 1.00 91.56 133 ALA A N 1
ATOM 1053 C CA . ALA A 1 133 ? -0.335 -12.451 13.450 1.00 91.56 133 ALA A CA 1
ATOM 1054 C C . ALA A 1 133 ? -1.181 -13.173 12.391 1.00 91.56 133 ALA A C 1
ATOM 1056 O O . ALA A 1 133 ? -1.926 -14.097 12.727 1.00 91.56 133 ALA A O 1
ATOM 1057 N N . TYR A 1 134 ? -1.064 -12.734 11.139 1.00 94.06 134 TYR A N 1
ATOM 1058 C CA . TYR A 1 134 ? -1.700 -13.360 9.984 1.00 94.06 134 TYR A CA 1
ATOM 1059 C C . TYR A 1 134 ? -0.638 -14.061 9.155 1.00 94.06 134 TYR A C 1
ATOM 1061 O O . TYR A 1 134 ? 0.450 -13.534 8.932 1.00 94.06 134 TYR A O 1
ATOM 1069 N N . GLU A 1 135 ? -0.979 -15.237 8.661 1.00 94.69 135 GLU A N 1
ATOM 1070 C CA . GLU A 1 135 ? -0.132 -16.083 7.843 1.00 94.69 135 GLU A CA 1
ATOM 1071 C C . GLU A 1 135 ? -0.835 -16.411 6.528 1.00 94.69 135 GLU A C 1
ATOM 1073 O O . GLU A 1 135 ? -2.064 -16.414 6.432 1.00 94.69 135 GLU A O 1
ATOM 1078 N N . MET A 1 136 ? -0.042 -16.754 5.519 1.00 93.81 136 MET A N 1
ATOM 1079 C CA . MET A 1 136 ? -0.525 -17.338 4.276 1.00 93.81 136 MET A CA 1
ATOM 1080 C C . MET A 1 136 ? 0.330 -18.513 3.822 1.00 93.81 136 MET A C 1
ATOM 1082 O O . MET A 1 136 ? 1.510 -18.607 4.162 1.00 93.81 136 MET A O 1
ATOM 1086 N N . TYR A 1 137 ? -0.255 -19.384 3.008 1.00 93.31 137 TYR A N 1
ATOM 1087 C CA . TYR A 1 137 ? 0.456 -20.449 2.302 1.00 93.31 137 TYR A CA 1
ATOM 1088 C C . TYR A 1 137 ? -0.270 -20.827 1.009 1.00 93.31 137 TYR A C 1
ATOM 1090 O O . TYR A 1 137 ? -1.481 -20.637 0.881 1.00 93.31 137 TYR A O 1
ATOM 1098 N N . ALA A 1 138 ? 0.480 -21.365 0.045 1.00 92.62 138 ALA A N 1
ATOM 1099 C CA . ALA A 1 138 ? -0.092 -21.903 -1.184 1.00 92.62 138 ALA A CA 1
ATOM 1100 C C . ALA A 1 138 ? -0.867 -23.199 -0.912 1.00 92.62 138 ALA A C 1
ATOM 1102 O O . ALA A 1 138 ? -0.407 -24.065 -0.167 1.00 92.62 138 ALA A O 1
ATOM 1103 N N . SER A 1 139 ? -2.029 -23.341 -1.547 1.00 91.50 139 SER A N 1
ATOM 1104 C CA . SER A 1 139 ? -2.821 -24.570 -1.552 1.00 91.50 139 SER A CA 1
ATOM 1105 C C . SER A 1 139 ? -3.532 -24.708 -2.897 1.00 91.50 139 SER A C 1
ATOM 1107 O O . SER A 1 139 ? -4.403 -23.903 -3.233 1.00 91.50 139 SER A O 1
ATOM 1109 N N . GLY A 1 140 ? -3.135 -25.708 -3.691 1.00 87.94 140 GLY A N 1
ATOM 1110 C CA . GLY A 1 140 ? -3.560 -25.813 -5.090 1.00 87.94 140 GLY A CA 1
ATOM 1111 C C . GLY A 1 140 ? -3.185 -24.553 -5.878 1.00 87.94 140 GLY A C 1
ATOM 1112 O O . GLY A 1 140 ? -2.058 -24.076 -5.775 1.00 87.94 140 GLY A O 1
ATOM 1113 N N . ASP A 1 141 ? -4.151 -23.990 -6.605 1.00 86.38 141 ASP A N 1
ATOM 1114 C CA . ASP A 1 141 ? -3.973 -22.782 -7.427 1.00 86.38 141 ASP A CA 1
ATOM 1115 C C . ASP A 1 141 ? -4.301 -21.468 -6.678 1.00 86.38 141 ASP A C 1
ATOM 1117 O O . ASP A 1 141 ? -4.543 -20.428 -7.296 1.00 86.38 141 ASP A O 1
ATOM 1121 N N . GLY A 1 142 ? -4.368 -21.489 -5.342 1.00 91.94 142 GLY A N 1
ATOM 1122 C CA . GLY A 1 142 ? -4.705 -20.310 -4.540 1.00 91.94 142 GLY A CA 1
ATOM 1123 C C . GLY A 1 142 ? -3.906 -20.178 -3.248 1.00 91.94 142 GLY A C 1
ATOM 1124 O O . GLY A 1 142 ? -3.020 -20.983 -2.955 1.00 91.94 142 GLY A O 1
ATOM 1125 N N . LEU A 1 143 ? -4.219 -19.135 -2.475 1.00 93.81 143 LEU A N 1
ATOM 1126 C CA . LEU A 1 143 ? -3.631 -18.905 -1.156 1.00 93.81 143 LEU A CA 1
ATOM 1127 C C . LEU A 1 143 ? -4.668 -19.074 -0.056 1.00 93.81 143 LEU A C 1
ATOM 1129 O O . LEU A 1 143 ? -5.752 -18.485 -0.098 1.00 93.81 143 LEU A O 1
ATOM 1133 N N . VAL A 1 144 ? -4.269 -19.811 0.973 1.00 95.00 144 VAL A N 1
ATOM 1134 C CA . VAL A 1 144 ? -4.956 -19.802 2.258 1.00 95.00 144 VAL A CA 1
ATOM 1135 C C . VAL A 1 144 ? -4.444 -18.625 3.079 1.00 95.00 144 VAL A C 1
ATOM 1137 O O . VAL A 1 144 ? -3.235 -18.401 3.115 1.00 95.00 144 VAL A O 1
ATOM 1140 N N . VAL A 1 145 ? -5.344 -17.900 3.750 1.00 94.19 145 VAL A N 1
ATOM 1141 C CA . VAL A 1 145 ? -5.004 -16.827 4.702 1.00 94.19 145 VAL A CA 1
ATOM 1142 C C . VAL A 1 145 ? -5.609 -17.130 6.074 1.00 94.19 145 VAL A C 1
ATOM 1144 O O . VAL A 1 145 ? -6.794 -17.461 6.183 1.00 94.19 145 VAL A O 1
ATOM 1147 N N . GLU A 1 146 ? -4.792 -17.027 7.122 1.00 93.25 146 GLU A N 1
ATOM 1148 C CA . GLU A 1 146 ? -5.129 -17.403 8.497 1.00 93.25 146 GLU A CA 1
ATOM 1149 C C . GLU A 1 146 ? -4.590 -16.390 9.522 1.00 93.25 146 GLU A C 1
ATOM 1151 O O . GLU A 1 146 ? -3.377 -16.238 9.613 1.00 93.25 146 GLU A O 1
ATOM 1156 N N . PRO A 1 147 ? -5.433 -15.767 10.368 1.00 92.56 147 PRO A N 1
ATOM 1157 C CA . PRO A 1 147 ? -6.897 -15.761 10.326 1.00 92.56 147 PRO A CA 1
ATOM 1158 C C . PRO A 1 147 ? -7.456 -15.155 9.029 1.00 92.56 147 PRO A C 1
ATOM 1160 O O . PRO A 1 147 ? -6.737 -14.546 8.249 1.00 92.56 147 PRO A O 1
ATOM 1163 N N . TRP A 1 148 ? -8.754 -15.324 8.781 1.00 91.62 148 TRP A N 1
ATOM 1164 C CA . TRP A 1 148 ? -9.404 -14.758 7.598 1.00 91.62 148 TRP A CA 1
ATOM 1165 C C . TRP A 1 148 ? -10.040 -13.399 7.934 1.00 91.62 148 TRP A C 1
ATOM 1167 O O . TRP A 1 148 ? -10.983 -13.380 8.729 1.00 91.62 148 TRP A O 1
ATOM 1177 N N . PRO A 1 149 ? -9.560 -12.271 7.366 1.00 88.38 149 PRO A N 1
ATOM 1178 C CA . PRO A 1 149 ? -9.996 -10.936 7.786 1.00 88.38 149 PRO A CA 1
ATOM 1179 C C . PRO A 1 149 ? -11.219 -10.409 7.019 1.00 88.38 149 PRO A C 1
ATOM 1181 O O . PRO A 1 149 ? -11.609 -9.261 7.217 1.00 88.38 149 PRO A O 1
ATOM 1184 N N . PHE A 1 150 ? -11.811 -11.198 6.116 1.00 88.62 150 PHE A N 1
ATOM 1185 C CA . PHE A 1 150 ? -12.873 -10.734 5.219 1.00 88.62 150 PHE A CA 1
ATOM 1186 C C . PHE A 1 150 ? -14.222 -11.381 5.535 1.00 88.62 150 PHE A C 1
ATOM 1188 O O . PHE A 1 150 ? -14.302 -12.533 5.949 1.00 88.62 150 PHE A O 1
ATOM 1195 N N . GLU A 1 151 ? -15.305 -10.652 5.277 1.00 90.31 151 GLU A N 1
ATOM 1196 C CA . GLU A 1 151 ? -16.669 -11.165 5.463 1.00 90.31 151 GLU A CA 1
ATOM 1197 C C . GLU A 1 151 ? -17.026 -12.258 4.445 1.00 90.31 151 GLU A C 1
ATOM 1199 O O . GLU A 1 151 ? -17.710 -13.228 4.768 1.00 90.31 151 GLU A O 1
ATOM 1204 N N . THR A 1 152 ? -16.549 -12.123 3.204 1.00 93.50 152 THR A N 1
ATOM 1205 C CA . THR A 1 152 ? -16.769 -13.118 2.147 1.00 93.50 152 THR A CA 1
ATOM 1206 C C . THR A 1 152 ? -15.951 -14.373 2.418 1.00 93.50 152 THR A C 1
ATOM 1208 O O . THR A 1 152 ? -14.788 -14.274 2.785 1.00 93.50 152 THR A O 1
ATOM 1211 N N . SER A 1 153 ? -16.502 -15.553 2.133 1.00 93.12 153 SER A N 1
ATOM 1212 C CA . SER A 1 153 ? -15.812 -16.839 2.310 1.00 93.12 153 SER A CA 1
ATOM 1213 C C . SER A 1 153 ? -14.587 -17.044 1.416 1.00 93.12 153 SER A C 1
ATOM 1215 O O . SER A 1 153 ? -13.773 -17.906 1.704 1.00 93.12 153 SER A O 1
ATOM 1217 N N . SER A 1 154 ? -14.480 -16.329 0.301 1.00 95.31 154 SER A N 1
ATOM 1218 C CA . SER A 1 154 ? -13.357 -16.398 -0.638 1.00 95.31 154 SER A CA 1
ATOM 1219 C C . SER A 1 154 ? -13.494 -15.298 -1.681 1.00 95.31 154 SER A C 1
ATOM 1221 O O . SER A 1 154 ? -14.611 -14.881 -1.992 1.00 95.31 154 SER A O 1
ATOM 1223 N N . PHE A 1 155 ? -12.398 -14.869 -2.294 1.00 94.62 155 PHE A N 1
ATOM 1224 C CA . PHE A 1 155 ? -12.466 -13.967 -3.443 1.00 94.62 155 PHE A CA 1
ATOM 1225 C C . PHE A 1 155 ? -11.285 -14.153 -4.386 1.00 94.62 155 PHE A C 1
ATOM 1227 O O . PHE A 1 155 ? -10.241 -14.678 -4.007 1.00 94.62 155 PHE A O 1
ATOM 1234 N N . ASN A 1 156 ? -11.468 -13.685 -5.619 1.00 94.25 156 ASN A N 1
ATOM 1235 C CA . ASN A 1 156 ? -10.450 -13.724 -6.658 1.00 94.25 156 ASN A CA 1
ATOM 1236 C C . ASN A 1 156 ? -9.890 -12.324 -6.880 1.00 94.25 156 ASN A C 1
ATOM 1238 O O . ASN A 1 156 ? -10.640 -11.346 -6.957 1.00 94.25 156 ASN A O 1
ATOM 1242 N N . VAL A 1 157 ? -8.575 -12.240 -7.027 1.00 91.94 157 VAL A N 1
ATOM 1243 C CA . VAL A 1 157 ? -7.873 -11.019 -7.410 1.00 91.94 157 VAL A CA 1
ATOM 1244 C C . VAL A 1 157 ? -7.191 -11.245 -8.746 1.00 91.94 157 VAL A C 1
ATOM 1246 O O . VAL A 1 157 ? -6.659 -12.318 -9.020 1.00 91.94 157 VAL A O 1
ATOM 1249 N N . SER A 1 158 ? -7.217 -10.214 -9.582 1.00 91.94 158 SER A N 1
ATOM 1250 C CA . SER A 1 158 ? -6.481 -10.177 -10.836 1.00 91.94 158 SER A CA 1
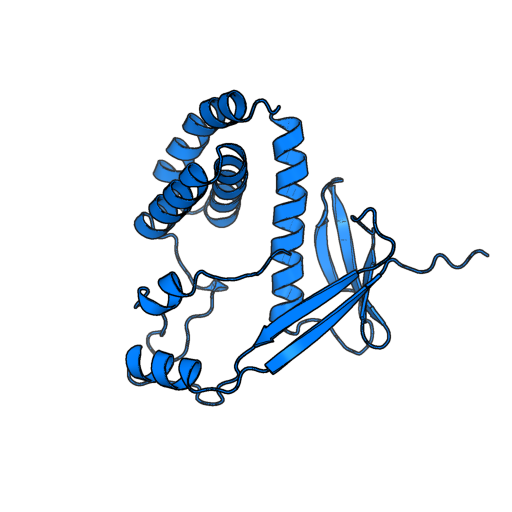ATOM 1251 C C . SER A 1 158 ? -5.633 -8.920 -10.921 1.00 91.94 158 SER A C 1
ATOM 1253 O O . SER A 1 158 ? -6.096 -7.836 -10.549 1.00 91.94 158 SER A O 1
ATOM 1255 N N . TRP A 1 159 ? -4.422 -9.047 -11.448 1.00 90.31 159 TRP A N 1
ATOM 1256 C CA . TRP A 1 159 ? -3.532 -7.919 -11.704 1.00 90.31 159 TRP A CA 1
ATOM 1257 C C . TRP A 1 159 ? -2.795 -8.103 -13.023 1.00 90.31 159 TRP A C 1
ATOM 1259 O O . TRP A 1 159 ? -2.705 -9.199 -13.562 1.00 90.31 159 TRP A O 1
ATOM 1269 N N . GLU A 1 160 ? -2.283 -7.002 -13.550 1.00 91.94 160 GLU A N 1
ATOM 1270 C CA . GLU A 1 160 ? -1.515 -6.980 -14.788 1.00 91.94 160 GLU A CA 1
ATOM 1271 C C . GLU A 1 160 ? -0.029 -6.872 -14.452 1.00 91.94 160 GLU A C 1
ATOM 1273 O O . GLU A 1 160 ? 0.364 -6.069 -13.600 1.00 91.94 160 GLU A O 1
ATOM 1278 N N . CYS A 1 161 ? 0.802 -7.650 -15.137 1.00 90.44 161 CYS A N 1
ATOM 1279 C CA . CYS A 1 161 ? 2.251 -7.549 -15.058 1.00 90.44 161 CYS A CA 1
ATOM 1280 C C . CYS A 1 161 ? 2.879 -7.388 -16.444 1.00 90.44 161 CYS A C 1
ATOM 1282 O O . CYS A 1 161 ? 2.288 -7.717 -17.473 1.00 90.44 161 CYS A O 1
ATOM 1284 N N . ARG A 1 162 ? 4.090 -6.833 -16.446 1.00 91.56 162 ARG A N 1
ATOM 1285 C CA . ARG A 1 162 ? 4.956 -6.691 -17.616 1.00 91.56 162 ARG A CA 1
ATOM 1286 C C . ARG A 1 162 ? 6.338 -7.170 -17.208 1.00 91.56 162 ARG A C 1
ATOM 1288 O O . ARG A 1 162 ? 6.853 -6.714 -16.187 1.00 91.56 162 ARG A O 1
ATOM 1295 N N . THR A 1 163 ? 6.918 -8.069 -17.990 1.00 89.44 163 THR A N 1
ATOM 1296 C CA . THR A 1 163 ? 8.225 -8.660 -17.691 1.00 89.44 163 THR A CA 1
ATOM 1297 C C . THR A 1 163 ? 9.237 -8.191 -18.718 1.00 89.44 163 THR A C 1
ATOM 1299 O O . THR A 1 163 ? 9.020 -8.316 -19.920 1.00 89.44 163 THR A O 1
ATOM 1302 N N . VAL A 1 164 ? 10.355 -7.666 -18.230 1.00 91.25 164 VAL A N 1
ATOM 1303 C CA . VAL A 1 164 ? 11.480 -7.211 -19.043 1.00 91.25 164 VAL A CA 1
ATOM 1304 C C . VAL A 1 164 ? 12.715 -7.988 -18.601 1.00 91.25 164 VAL A C 1
ATOM 1306 O O . VAL A 1 164 ? 13.032 -8.014 -17.416 1.00 91.25 164 VAL A O 1
ATOM 1309 N N . SER A 1 165 ? 13.396 -8.648 -19.539 1.00 90.50 165 SER A N 1
ATOM 1310 C CA . SER A 1 165 ? 14.596 -9.454 -19.259 1.00 90.50 165 SER A CA 1
ATOM 1311 C C . SER A 1 165 ? 15.883 -8.626 -19.179 1.00 90.50 165 SER A C 1
ATOM 1313 O O . SER A 1 165 ? 16.881 -9.095 -18.633 1.00 90.50 165 SER A O 1
ATOM 1315 N N . GLN A 1 166 ? 15.875 -7.402 -19.714 1.00 90.88 166 GLN A N 1
ATOM 1316 C CA . GLN A 1 166 ? 17.009 -6.481 -19.671 1.00 90.88 166 GLN A CA 1
ATOM 1317 C C . GLN A 1 166 ? 17.245 -5.975 -18.240 1.00 90.88 166 GLN A C 1
ATOM 1319 O O . GLN A 1 166 ? 16.343 -5.434 -17.603 1.00 90.88 166 GLN A O 1
ATOM 1324 N N . LEU A 1 167 ? 18.472 -6.154 -17.740 1.00 89.69 167 LEU A N 1
ATOM 1325 C CA . LEU A 1 167 ? 18.840 -5.846 -16.352 1.00 89.69 167 LEU A CA 1
ATOM 1326 C C . LEU A 1 167 ? 19.358 -4.416 -16.148 1.00 89.69 167 LEU A C 1
ATOM 1328 O O . LEU A 1 167 ? 19.305 -3.909 -15.030 1.00 89.69 167 LEU A O 1
ATOM 1332 N N . SER A 1 168 ? 19.865 -3.778 -17.204 1.00 92.81 168 SER A N 1
ATOM 1333 C CA . SER A 1 168 ? 20.463 -2.440 -17.162 1.00 92.81 168 SER A CA 1
ATOM 1334 C C . SER A 1 168 ? 20.062 -1.612 -18.376 1.00 92.81 168 SER A C 1
ATOM 1336 O O . SER A 1 168 ? 19.955 -2.140 -19.482 1.00 92.81 168 SER A O 1
ATOM 1338 N N . PHE A 1 169 ? 19.910 -0.311 -18.177 1.00 93.81 169 PHE A N 1
ATOM 1339 C CA . PHE A 1 169 ? 19.433 0.660 -19.149 1.00 93.81 169 PHE A CA 1
ATOM 1340 C C . PHE A 1 169 ? 20.372 1.857 -19.178 1.00 93.81 169 PHE A C 1
ATOM 1342 O O . PHE A 1 169 ? 20.925 2.258 -18.154 1.00 93.81 169 PHE A O 1
ATOM 1349 N N . THR A 1 170 ? 20.520 2.454 -20.353 1.00 93.00 170 THR A N 1
ATOM 1350 C CA . THR A 1 170 ? 21.348 3.646 -20.558 1.00 93.00 170 THR A CA 1
ATOM 1351 C C . THR A 1 170 ? 20.725 4.859 -19.884 1.00 93.00 170 THR A C 1
ATOM 1353 O O . THR A 1 170 ? 21.419 5.726 -19.360 1.00 93.00 170 THR A O 1
ATOM 1356 N N . ASN A 1 171 ? 19.397 4.953 -19.938 1.00 92.12 171 ASN A N 1
ATOM 1357 C CA . ASN A 1 171 ? 18.641 6.049 -19.363 1.00 92.12 171 ASN A CA 1
ATOM 1358 C C . ASN A 1 171 ? 17.188 5.637 -19.098 1.00 92.12 171 ASN A C 1
ATOM 1360 O O . ASN A 1 171 ? 16.703 4.595 -19.542 1.00 92.12 171 ASN A O 1
ATOM 1364 N N . VAL A 1 172 ? 16.482 6.498 -18.373 1.00 91.38 172 VAL A N 1
ATOM 1365 C CA . VAL A 1 172 ? 15.094 6.271 -17.965 1.00 91.38 172 VAL A CA 1
ATOM 1366 C C . VAL A 1 172 ? 14.140 6.193 -19.161 1.00 91.38 172 VAL A C 1
ATOM 1368 O O . VAL A 1 172 ? 13.145 5.475 -19.087 1.00 91.38 172 VAL A O 1
ATOM 1371 N N . ALA A 1 173 ? 14.420 6.900 -20.261 1.00 91.69 173 ALA A N 1
ATOM 1372 C CA . ALA A 1 173 ? 13.573 6.853 -21.452 1.00 91.69 173 ALA A CA 1
ATOM 1373 C C . ALA A 1 173 ? 13.611 5.462 -22.102 1.00 91.69 173 ALA A C 1
ATOM 1375 O O . ALA A 1 173 ? 12.556 4.884 -22.333 1.00 91.69 173 ALA A O 1
ATOM 1376 N N . GLU A 1 174 ? 14.803 4.877 -22.264 1.00 93.19 174 GLU A N 1
ATOM 1377 C CA . GLU A 1 174 ? 14.974 3.502 -22.754 1.00 93.19 174 GLU A CA 1
ATOM 1378 C C . GLU A 1 174 ? 14.205 2.497 -21.882 1.00 93.19 174 GLU A C 1
ATOM 1380 O O . GLU A 1 174 ? 13.460 1.659 -22.390 1.00 93.19 174 GLU A O 1
ATOM 1385 N N . PHE A 1 175 ? 14.330 2.615 -20.556 1.00 92.38 175 PHE A N 1
ATOM 1386 C CA . PHE A 1 175 ? 13.591 1.770 -19.618 1.00 92.38 175 PHE A CA 1
ATOM 1387 C C . PHE A 1 175 ? 12.071 1.912 -19.779 1.00 92.38 175 PHE A C 1
ATOM 1389 O O . PHE A 1 175 ? 11.353 0.912 -19.842 1.00 92.38 175 PHE A O 1
ATOM 1396 N N . ARG A 1 176 ? 11.564 3.148 -19.866 1.00 91.19 176 ARG A N 1
ATOM 1397 C CA . ARG A 1 176 ? 10.130 3.420 -20.037 1.00 91.19 176 ARG A CA 1
ATOM 1398 C C . ARG A 1 176 ? 9.601 2.870 -21.354 1.00 91.19 176 ARG A C 1
ATOM 1400 O O . ARG A 1 176 ? 8.516 2.285 -21.350 1.00 91.19 176 ARG A O 1
ATOM 1407 N N . ASP A 1 177 ? 10.342 3.042 -22.441 1.00 92.12 177 ASP A N 1
ATOM 1408 C CA . ASP A 1 177 ? 9.961 2.553 -23.764 1.00 92.12 177 ASP A CA 1
ATOM 1409 C C . ASP A 1 177 ? 9.889 1.028 -23.766 1.00 92.12 177 ASP A C 1
ATOM 1411 O O . ASP A 1 177 ? 8.880 0.463 -24.192 1.00 92.12 177 ASP A O 1
ATOM 1415 N N . LEU A 1 178 ? 10.890 0.355 -23.187 1.00 93.00 178 LEU A N 1
ATOM 1416 C CA . LEU A 1 178 ? 10.898 -1.102 -23.120 1.00 93.00 178 LEU A CA 1
ATOM 1417 C C . LEU A 1 178 ? 9.767 -1.644 -22.237 1.00 93.00 178 LEU A C 1
ATOM 1419 O O . LEU A 1 178 ? 9.046 -2.552 -22.646 1.00 93.00 178 LEU A O 1
ATOM 1423 N N . VAL A 1 179 ? 9.545 -1.059 -21.054 1.00 90.94 179 VAL A N 1
ATOM 1424 C CA . VAL A 1 179 ? 8.431 -1.454 -20.177 1.00 90.94 179 VAL A CA 1
ATOM 1425 C C . VAL A 1 179 ? 7.088 -1.188 -20.852 1.00 90.94 179 VAL A C 1
ATOM 1427 O O . VAL A 1 179 ? 6.198 -2.028 -20.771 1.00 90.94 179 VAL A O 1
ATOM 1430 N N . THR A 1 180 ? 6.912 -0.056 -21.537 1.00 90.75 180 THR A N 1
ATOM 1431 C CA . THR A 1 180 ? 5.645 0.303 -22.205 1.00 90.75 180 THR A CA 1
ATOM 1432 C C . THR A 1 180 ? 5.398 -0.522 -23.472 1.00 90.75 180 THR A C 1
ATOM 1434 O O . THR A 1 180 ? 4.238 -0.771 -23.817 1.00 90.75 180 THR A O 1
ATOM 1437 N N . GLY A 1 181 ? 6.458 -1.004 -24.119 1.00 91.81 181 GLY A N 1
ATOM 1438 C CA . GLY A 1 181 ? 6.394 -1.935 -25.244 1.00 91.81 181 GLY A CA 1
ATOM 1439 C C . GLY A 1 181 ? 6.197 -3.400 -24.847 1.00 91.81 181 GLY A C 1
ATOM 1440 O O . GLY A 1 181 ? 5.717 -4.172 -25.668 1.00 91.81 181 GLY A O 1
ATOM 1441 N N . ALA A 1 182 ? 6.529 -3.787 -23.610 1.00 94.38 182 ALA A N 1
ATOM 1442 C CA . ALA A 1 182 ? 6.391 -5.166 -23.144 1.00 94.38 182 ALA A CA 1
ATOM 1443 C C . ALA A 1 182 ? 4.927 -5.633 -23.074 1.00 94.38 182 ALA A C 1
ATOM 1445 O O . ALA A 1 182 ? 4.020 -4.857 -22.745 1.00 94.38 182 ALA A O 1
ATOM 1446 N N . ASP A 1 183 ? 4.718 -6.926 -23.322 1.00 94.25 183 ASP A N 1
ATOM 1447 C CA . ASP A 1 183 ? 3.400 -7.549 -23.262 1.00 94.25 183 ASP A CA 1
ATOM 1448 C C . ASP A 1 183 ? 2.780 -7.436 -21.868 1.00 94.25 183 ASP A C 1
ATOM 1450 O O . ASP A 1 183 ? 3.449 -7.553 -20.836 1.00 94.25 183 ASP A O 1
ATOM 1454 N N . VAL A 1 184 ? 1.466 -7.214 -21.851 1.00 94.56 184 VAL A N 1
ATOM 1455 C CA . VAL A 1 184 ? 0.670 -7.208 -20.625 1.00 94.56 184 VAL A CA 1
ATOM 1456 C C . VAL A 1 184 ? 0.153 -8.613 -20.377 1.00 94.56 184 VAL A C 1
ATOM 1458 O O . VAL A 1 184 ? -0.612 -9.145 -21.179 1.00 94.56 184 VAL A O 1
ATOM 1461 N N . ILE A 1 185 ? 0.532 -9.190 -19.242 1.00 93.31 185 ILE A N 1
ATOM 1462 C CA . ILE A 1 185 ? 0.075 -10.507 -18.807 1.00 93.31 185 ILE A CA 1
ATOM 1463 C C . ILE A 1 185 ? -0.875 -10.313 -17.627 1.00 93.31 185 ILE A C 1
ATOM 1465 O O . ILE A 1 185 ? -0.517 -9.687 -16.629 1.00 93.31 185 ILE A O 1
ATOM 1469 N N . ALA A 1 186 ? -2.090 -10.846 -17.738 1.00 93.69 186 ALA A N 1
ATOM 1470 C CA . ALA A 1 186 ? -3.029 -10.895 -16.625 1.00 93.69 186 ALA A CA 1
ATOM 1471 C C . ALA A 1 186 ? -2.714 -12.099 -15.729 1.00 93.69 186 ALA A C 1
ATOM 1473 O O . ALA A 1 186 ? -2.576 -13.225 -16.203 1.00 93.69 186 ALA A O 1
ATOM 1474 N N . GLN A 1 187 ? -2.606 -11.846 -14.433 1.00 90.50 187 GLN A N 1
ATOM 1475 C CA . GLN A 1 187 ? -2.449 -12.841 -13.382 1.00 90.50 187 GLN A CA 1
ATOM 1476 C C . GLN A 1 187 ? -3.747 -12.942 -12.592 1.00 90.50 187 GLN A C 1
ATOM 1478 O O . GLN A 1 187 ? -4.464 -11.949 -12.435 1.00 90.50 187 GLN A O 1
ATOM 1483 N N . HIS A 1 188 ? -4.032 -14.134 -12.079 1.00 92.19 188 HIS A N 1
ATOM 1484 C CA . HIS A 1 188 ? -5.229 -14.429 -11.303 1.00 92.19 188 HIS A CA 1
ATOM 1485 C C . HIS A 1 188 ? -4.853 -15.258 -10.084 1.00 92.19 188 HIS A C 1
ATOM 1487 O O . HIS A 1 188 ? -4.041 -16.174 -10.189 1.00 92.19 188 HIS A O 1
ATOM 1493 N N . LEU A 1 189 ? -5.455 -14.950 -8.939 1.00 92.00 189 LEU A N 1
ATOM 1494 C CA . LEU A 1 189 ? -5.219 -15.686 -7.707 1.00 92.00 189 LEU A CA 1
ATOM 1495 C C . LEU A 1 189 ? -6.483 -15.725 -6.858 1.00 92.00 189 LEU A C 1
ATOM 1497 O O . LEU A 1 189 ? -7.175 -14.714 -6.713 1.00 92.00 189 LEU A O 1
ATOM 1501 N N . SER A 1 190 ? -6.769 -16.900 -6.309 1.00 94.69 190 SER A N 1
ATOM 1502 C CA . SER A 1 190 ? -7.911 -17.124 -5.422 1.00 94.69 190 SER A CA 1
ATOM 1503 C C . SER A 1 190 ? -7.446 -17.110 -3.970 1.00 94.69 190 SER A C 1
ATOM 1505 O O . SER A 1 190 ? -6.433 -17.732 -3.648 1.00 94.69 190 SER A O 1
ATOM 1507 N N . PHE A 1 191 ? -8.192 -16.442 -3.094 1.00 94.50 191 PHE A N 1
ATOM 1508 C CA . PHE A 1 191 ? -7.941 -16.406 -1.654 1.00 94.50 191 PHE A CA 1
ATOM 1509 C C . PHE A 1 191 ? -9.100 -17.021 -0.884 1.00 94.50 191 PHE A C 1
ATOM 1511 O O . PHE A 1 191 ? -10.264 -16.742 -1.188 1.00 94.50 191 PHE A O 1
ATOM 1518 N N . PHE A 1 192 ? -8.784 -17.828 0.124 1.00 94.94 192 PHE A N 1
ATOM 1519 C CA . PHE A 1 192 ? -9.775 -18.516 0.947 1.00 94.94 192 PHE A CA 1
ATOM 1520 C C . PHE A 1 192 ? -9.258 -18.775 2.376 1.00 94.94 192 PHE A C 1
ATOM 1522 O O . PHE A 1 192 ? -8.048 -18.759 2.611 1.00 94.94 192 PHE A O 1
ATOM 1529 N N . PRO A 1 193 ? -10.151 -18.981 3.361 1.00 94.00 193 PRO A N 1
ATOM 1530 C CA . PRO A 1 193 ? -9.778 -19.327 4.725 1.00 94.00 193 PRO A CA 1
ATOM 1531 C C . PRO A 1 193 ? -9.272 -20.769 4.816 1.00 94.00 193 PRO A C 1
ATOM 1533 O O . PRO A 1 193 ? -9.535 -21.605 3.948 1.00 94.00 193 PRO A O 1
ATOM 1536 N N . ALA A 1 194 ? -8.629 -21.090 5.937 1.00 89.12 194 ALA A N 1
ATOM 1537 C CA . ALA A 1 194 ? -8.387 -22.474 6.325 1.00 89.12 194 ALA A CA 1
ATOM 1538 C C . ALA A 1 194 ? -9.690 -23.267 6.381 1.00 89.12 194 ALA A C 1
ATOM 1540 O O . ALA A 1 194 ? -10.664 -22.837 7.010 1.00 89.12 194 ALA A O 1
ATOM 1541 N N . ILE A 1 195 ? -9.681 -24.479 5.835 1.00 82.50 195 ILE A N 1
ATOM 1542 C CA . ILE A 1 195 ? -10.742 -25.436 6.126 1.00 82.50 195 ILE A CA 1
ATOM 1543 C C . ILE A 1 195 ? -10.531 -25.910 7.565 1.00 82.50 195 ILE A C 1
ATOM 1545 O O . ILE A 1 195 ? -9.539 -26.571 7.876 1.00 82.50 195 ILE A O 1
ATOM 1549 N N . LYS A 1 196 ? -11.470 -25.588 8.459 1.00 65.00 196 LYS A N 1
ATOM 1550 C CA . LYS A 1 196 ? -11.514 -26.223 9.778 1.00 65.00 196 LYS A CA 1
ATOM 1551 C C . LYS A 1 196 ? -11.879 -27.690 9.565 1.00 65.00 196 LYS A C 1
ATOM 1553 O O . LYS A 1 196 ? -13.000 -27.999 9.181 1.00 65.00 196 LYS A O 1
ATOM 1558 N N . SER A 1 197 ? -10.920 -28.589 9.768 1.00 49.97 197 SER A N 1
ATOM 1559 C CA . SER A 1 197 ? -11.211 -30.017 9.882 1.00 49.97 197 SER A CA 1
ATOM 1560 C C . SER A 1 197 ? -11.980 -30.220 11.185 1.00 49.97 197 SER A C 1
ATOM 1562 O O . SER A 1 197 ? -11.357 -30.272 12.243 1.00 49.97 197 SER A O 1
ATOM 1564 N N . ASP A 1 198 ? -13.306 -30.335 11.112 1.00 46.81 198 ASP A 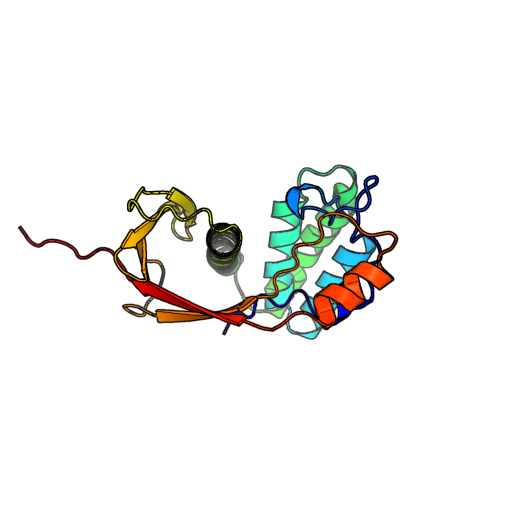N 1
ATOM 1565 C CA . ASP A 1 198 ? -14.098 -30.868 12.222 1.00 46.81 198 ASP A CA 1
ATOM 1566 C C . ASP A 1 198 ? -13.579 -32.282 12.529 1.00 46.81 198 ASP A C 1
ATOM 1568 O O . ASP A 1 198 ? -13.651 -33.186 11.692 1.00 46.81 198 ASP A O 1
ATOM 1572 N N . ARG A 1 199 ? -12.963 -32.443 13.700 1.00 36.62 199 ARG A N 1
ATOM 1573 C CA . ARG A 1 199 ? -12.721 -33.738 14.339 1.00 36.62 199 ARG A CA 1
ATOM 1574 C C . ARG A 1 199 ? -13.591 -33.827 15.575 1.00 36.62 199 ARG A C 1
ATOM 1576 O O . ARG A 1 199 ? -13.655 -32.807 16.296 1.00 36.62 199 ARG A O 1
#

pLDDT: mean 87.22, std 15.06, range [20.34, 98.19]

Foldseek 3Di:
DDAPPPPPVCLVPDFQQADPQQFGDDPVPDDDDPVVLVVVLVVQVVVALLSSLLSLVVCCVVCVPPPVCPVVNVVSVVCNVVSCVRVVHDPLVSLLVNLQVQLVVQVVVCVVVVVADCVFDWDWRQQHSVRDIKIWHDDPQAIAIPPDPDPDQKDKDKHKDFDDPDGGDPGSVRVCVRRVPTDIDMDMHMYGYDDPPDD

Secondary structure (DSSP, 8-state):
-------HHHHHH--TTB-TTSSBPPGGGPPP-HHHHHHHHHHHHTT-HHHHHHHHHHHHHHHTT-GGGHHHHHHHHHHHHHHHHHHT--HHHHHHHHHHHHHHHHHHHHHHTT---TT---EEEEE-TTS-EEEEEEETTEEEEES---SSS-EEEEEEE--------SSHHHHHHHHHHSPPEEEEEEEEE------

Mean predicted aligned error: 6.68 Å

Radius of gyration: 19.24 Å; Cα contacts (8 Å, |Δi|>4): 229; chains: 1; bounding box: 42×52×42 Å

Sequence (199 aa):
AVSCKKSRRDFICNDDLLNESGGPVNFKQTEFKLELSERQIGMAETKSAYIALLISRHIQFVHGEDPKAKDFVSKLKKRERDWLKAAEVSKQEVDIAYELVEFCDAFSLLICQGLVQPEGRKIEISKGPDGRAYEMYASGDGLVVEPWPFETSSFNVSWECRTVSQLSFTNVAEFRDLVTGADVIAQHLSFFPAIKSDR